Protein AF-A0A1E1WKK0-F1 (afdb_monomer)

Radius of gyration: 20.18 Å; Cα contacts (8 Å, |Δi|>4): 132; chains: 1; bounding box: 38×71×53 Å

Solvent-accessible surface area (backbone atoms only — not comparable to full-atom values): 9973 Å² total; per-residue (Å²): 138,82,83,81,74,79,74,79,71,81,71,86,68,78,73,72,74,80,74,69,97,51,77,45,79,76,70,62,62,77,66,45,58,77,47,40,82,76,34,75,66,54,49,54,43,75,71,42,84,40,42,69,54,38,50,52,48,51,50,50,52,55,52,47,46,67,51,38,72,76,66,81,48,61,71,62,44,50,54,54,39,40,48,51,25,51,52,46,68,67,39,60,88,91,36,69,63,37,56,49,51,52,53,52,40,70,70,37,66,86,48,25,59,64,31,13,53,38,33,28,51,55,48,50,62,55,64,70,53,77,64,93,44,72,70,55,45,52,53,51,54,54,51,54,55,66,40,37,70,96,30,71,39,36,45,50,13,50,58,79,39,45,68,66,49,63,74,68,108

Sequence (169 aa):
MNGLALRISSAGRRKSKNSYVFAPVDISKFIAESLVTKSSHVEIFTHSSNADEQLTILKNIVNEIATEQLCDHEDNTQALIQFLAIVFFHTEAKHPVKYFITRQITKNLNLQQAFSDSLADQINNVISVQTCLYKDYINVVSKLILCIENFPAGSAALKNIELTLAEYL

Nearest PDB structures (foldseek):
  8e0m-assembly2_E  TM=3.887E-01  e=4.738E+00  synthetic construct
  8e0m-assembly3_I  TM=3.131E-01  e=7.862E+00  synthetic construct
  6sgx-assembly1_B  TM=3.170E-01  e=9.151E+00  Mycolicibacterium smegmatis MC2 155

Secondary structure (DSSP, 8-state):
--------------------S-------HHHHHHHHTT-HHHHHHHH--SHHHHHHHHHHHHHHHHHHTTTT-HHHHHHHHHHHHHHHHHSPTT-HHHHHHHHHHHH-HHHHHHHHHHHHHHHHHHHSS---SHHHHHHHHHHHHHHHTT-HHHHHHHHTTHHHHHHH-

Mean predicted aligned error: 11.39 Å

pLDDT: mean 74.65, std 13.36, range [40.88, 89.69]

Organism: Pectinophora gossypiella (NCBI:txid13191)

Foldseek 3Di:
DDDPPPPPPPPPPPPPDPQPPDFQQAQPVVVLVVLVVQDVLSVQSNPDGGNVSNLVSLVVLLVVLVVVVVVPPVVSNLSSLLVLLSSLLSDDPPRVSVVSSLVSLVVDVVSLQSNLQSNLVVLLVQLVPQDPDPVSVVVSVVSLVSLPPVHPSSVSSCVVCVPSVVVSD

Structure (mmCIF, N/CA/C/O backbone):
data_AF-A0A1E1WKK0-F1
#
_entry.id   AF-A0A1E1WKK0-F1
#
loop_
_atom_site.group_PDB
_atom_site.id
_atom_site.type_symbol
_atom_site.label_atom_id
_atom_site.label_alt_id
_atom_site.label_comp_id
_atom_site.label_asym_id
_atom_site.label_entity_id
_atom_site.label_seq_id
_atom_site.pdbx_PDB_ins_code
_atom_site.Cartn_x
_atom_site.Cartn_y
_atom_site.Cartn_z
_atom_site.occupancy
_atom_site.B_iso_or_equiv
_atom_site.auth_seq_id
_atom_site.auth_comp_id
_atom_site.auth_asym_id
_atom_site.auth_atom_id
_atom_site.pdbx_PDB_model_num
ATOM 1 N N . MET A 1 1 ? 12.565 -53.758 -30.714 1.00 41.03 1 MET A N 1
ATOM 2 C CA . MET A 1 1 ? 12.322 -52.746 -29.664 1.00 41.03 1 MET A CA 1
ATOM 3 C C . MET A 1 1 ? 12.426 -51.374 -30.310 1.00 41.03 1 MET A C 1
ATOM 5 O O . MET A 1 1 ? 13.527 -50.875 -30.485 1.00 41.03 1 MET A O 1
ATOM 9 N N . ASN A 1 2 ? 11.297 -50.814 -30.749 1.00 42.53 2 ASN A N 1
ATOM 10 C CA . ASN A 1 2 ? 11.254 -49.513 -31.416 1.00 42.53 2 ASN A CA 1
ATOM 11 C C . ASN A 1 2 ? 10.923 -48.453 -30.366 1.00 42.53 2 ASN A C 1
ATOM 13 O O . ASN A 1 2 ? 9.799 -48.403 -29.870 1.00 42.53 2 ASN A O 1
ATOM 17 N N . GLY A 1 3 ? 11.925 -47.660 -29.990 1.00 49.38 3 GLY A N 1
ATOM 18 C CA . GLY A 1 3 ? 11.770 -46.546 -29.066 1.00 49.38 3 GLY A CA 1
ATOM 19 C C . GLY A 1 3 ? 10.862 -45.479 -29.668 1.00 49.38 3 GLY A C 1
ATOM 20 O O . GLY A 1 3 ? 11.279 -44.717 -30.537 1.00 49.38 3 GLY A O 1
ATOM 21 N N . LEU A 1 4 ? 9.618 -45.432 -29.193 1.00 54.53 4 LEU A N 1
ATOM 22 C CA . LEU A 1 4 ? 8.702 -44.311 -29.368 1.00 54.53 4 LEU A CA 1
ATOM 23 C C . LEU A 1 4 ? 9.290 -43.087 -28.656 1.00 54.53 4 LEU A C 1
ATOM 25 O O . LEU A 1 4 ? 8.989 -42.811 -27.497 1.00 54.53 4 LEU A O 1
ATOM 29 N N . ALA A 1 5 ? 10.147 -42.345 -29.353 1.00 52.31 5 ALA A N 1
ATOM 30 C CA . ALA A 1 5 ? 10.462 -40.978 -28.984 1.00 52.31 5 ALA A CA 1
ATOM 31 C C . ALA A 1 5 ? 9.196 -40.140 -29.209 1.00 52.31 5 ALA A C 1
ATOM 33 O O . ALA A 1 5 ? 8.900 -39.714 -30.326 1.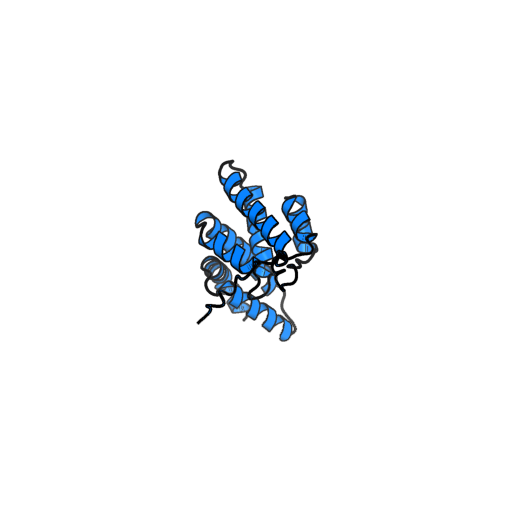00 52.31 5 ALA A O 1
ATOM 34 N N . LEU A 1 6 ? 8.426 -39.933 -28.139 1.00 49.31 6 LEU A N 1
ATOM 35 C CA . LEU A 1 6 ? 7.377 -38.921 -28.073 1.00 49.31 6 LEU A CA 1
ATOM 36 C C . LEU A 1 6 ? 8.026 -37.547 -28.283 1.00 49.31 6 LEU A C 1
ATOM 38 O O . LEU A 1 6 ? 8.438 -36.873 -27.341 1.00 49.31 6 LEU A O 1
ATOM 42 N N . ARG A 1 7 ? 8.142 -37.126 -29.545 1.00 54.06 7 ARG A N 1
ATOM 43 C CA . ARG A 1 7 ? 8.371 -35.727 -29.898 1.00 54.06 7 ARG A CA 1
ATOM 44 C C . ARG A 1 7 ? 7.133 -34.963 -29.446 1.00 54.06 7 ARG A C 1
ATOM 46 O O . ARG A 1 7 ? 6.107 -34.984 -30.119 1.00 54.06 7 ARG A O 1
ATOM 53 N N . ILE A 1 8 ? 7.236 -34.284 -28.308 1.00 57.25 8 ILE A N 1
ATOM 54 C CA . ILE A 1 8 ? 6.315 -33.209 -27.952 1.00 57.25 8 ILE A CA 1
ATOM 55 C C . ILE A 1 8 ? 6.553 -32.109 -28.987 1.00 57.25 8 ILE A C 1
ATOM 57 O O . ILE A 1 8 ? 7.422 -31.255 -28.833 1.00 57.25 8 ILE A O 1
ATOM 61 N N . SER A 1 9 ? 5.816 -32.161 -30.094 1.00 47.25 9 SER A N 1
ATOM 62 C CA . SER A 1 9 ? 5.611 -30.998 -30.939 1.00 47.25 9 SER A CA 1
ATOM 63 C C . SER A 1 9 ? 4.942 -29.953 -30.056 1.00 47.25 9 SER A C 1
ATOM 65 O O . SER A 1 9 ? 3.787 -30.126 -29.661 1.00 47.25 9 SER A O 1
ATOM 67 N N . SER A 1 10 ? 5.675 -28.900 -29.702 1.00 48.62 10 SER A N 1
ATOM 68 C CA . SER A 1 10 ? 5.129 -27.706 -29.067 1.00 48.62 10 SER A CA 1
ATOM 69 C C . SER A 1 10 ? 4.159 -27.053 -30.052 1.00 48.62 10 SER A C 1
ATOM 71 O O . SER A 1 10 ? 4.516 -26.138 -30.793 1.00 48.62 10 SER A O 1
ATOM 73 N N . ALA A 1 11 ? 2.940 -27.585 -30.113 1.00 47.81 11 ALA A N 1
ATOM 74 C CA . ALA A 1 11 ? 1.833 -26.988 -30.824 1.00 47.81 11 ALA A CA 1
ATOM 75 C C . ALA A 1 11 ? 1.655 -25.577 -30.261 1.00 47.81 11 ALA A C 1
ATOM 77 O O . ALA A 1 11 ? 1.401 -25.395 -29.068 1.00 47.81 11 ALA A O 1
ATOM 78 N N . GLY A 1 12 ? 1.857 -24.587 -31.129 1.00 49.78 12 GLY A N 1
ATOM 79 C CA . GLY A 1 12 ? 1.767 -23.162 -30.850 1.00 49.78 12 GLY A CA 1
ATOM 80 C C . GLY A 1 12 ? 0.355 -22.709 -30.493 1.00 49.78 12 GLY A C 1
ATOM 81 O O . GLY A 1 12 ? -0.244 -21.909 -31.203 1.00 49.78 12 GLY A O 1
ATOM 82 N N . ARG A 1 13 ? -0.168 -23.154 -29.350 1.00 45.25 13 ARG A N 1
ATOM 83 C CA . ARG A 1 13 ? -1.155 -22.385 -28.601 1.00 45.25 13 ARG A CA 1
ATOM 84 C C . ARG A 1 13 ? -0.368 -21.437 -27.722 1.00 45.25 13 ARG A C 1
ATOM 86 O O . ARG A 1 13 ? 0.226 -21.855 -26.731 1.00 45.25 13 ARG A O 1
ATOM 93 N N . ARG A 1 14 ? -0.350 -20.163 -28.119 1.00 48.22 14 ARG A N 1
ATOM 94 C CA . ARG A 1 14 ? -0.035 -19.041 -27.234 1.00 48.22 14 ARG A CA 1
ATOM 95 C C . ARG A 1 14 ? -0.741 -19.322 -25.908 1.00 48.22 14 ARG A C 1
ATOM 97 O O . ARG A 1 14 ? -1.963 -19.217 -25.845 1.00 48.22 14 ARG A O 1
ATOM 104 N N . LYS A 1 15 ? 0.002 -19.756 -24.886 1.00 44.03 15 LYS A N 1
ATOM 105 C CA . LYS A 1 15 ? -0.492 -19.738 -23.511 1.00 44.03 15 LYS A CA 1
ATOM 106 C C . LYS A 1 15 ? -0.887 -18.285 -23.296 1.00 44.03 15 LYS A C 1
ATOM 108 O O . LYS A 1 15 ? -0.011 -17.420 -23.358 1.00 44.03 15 LYS A O 1
ATOM 113 N N . SER A 1 16 ? -2.187 -18.001 -23.200 1.00 47.12 16 SER A N 1
ATOM 114 C CA . SER A 1 16 ? -2.630 -16.665 -22.824 1.00 47.12 16 SER A CA 1
ATOM 115 C C . SER A 1 16 ? -1.880 -16.339 -21.544 1.00 47.12 16 SER A C 1
ATOM 117 O O . SER A 1 16 ? -1.847 -17.170 -20.631 1.00 47.12 16 SER A O 1
ATOM 119 N N . LYS A 1 17 ? -1.189 -15.195 -21.523 1.00 46.88 17 LYS A N 1
ATOM 120 C CA . LYS A 1 17 ? -0.581 -14.676 -20.299 1.00 46.88 17 LYS A CA 1
ATOM 121 C C . LYS A 1 17 ? -1.629 -14.825 -19.204 1.00 46.88 17 LYS A C 1
ATOM 123 O O . LYS A 1 17 ? -2.769 -14.432 -19.430 1.00 46.88 17 LYS A O 1
ATOM 128 N N . ASN A 1 18 ? -1.263 -15.486 -18.111 1.00 40.88 18 ASN A N 1
ATOM 129 C CA . ASN A 1 18 ? -2.117 -15.650 -16.945 1.00 40.88 18 ASN A CA 1
ATOM 130 C C . ASN A 1 18 ? -2.691 -14.271 -16.603 1.00 40.88 18 ASN A C 1
ATOM 132 O O . ASN A 1 18 ? -1.949 -13.450 -16.072 1.00 40.88 18 ASN A O 1
ATOM 136 N N . SER A 1 19 ? -3.954 -13.995 -16.943 1.00 46.31 19 SER A N 1
ATOM 137 C CA . SER A 1 19 ? -4.621 -12.836 -16.370 1.00 46.31 19 SER A CA 1
ATOM 138 C C . SER A 1 19 ? -4.728 -13.177 -14.898 1.00 46.31 19 SER A C 1
ATOM 140 O O . SER A 1 19 ? -5.381 -14.159 -14.526 1.00 46.31 19 SER A O 1
ATOM 142 N N . TYR A 1 20 ? -3.983 -12.458 -14.075 1.00 53.12 20 TYR A N 1
ATOM 143 C CA . TYR A 1 20 ? -4.097 -12.559 -12.634 1.00 53.12 20 TYR A CA 1
ATOM 144 C C . TYR A 1 20 ? -5.592 -12.493 -12.278 1.00 53.12 20 TYR A C 1
ATOM 146 O O . TYR A 1 20 ? -6.290 -11.592 -12.731 1.00 53.12 20 TYR A O 1
ATOM 154 N N . VAL A 1 21 ? -6.104 -13.481 -11.531 1.00 64.75 21 VAL A N 1
ATOM 155 C CA . VAL A 1 21 ? -7.514 -13.579 -11.077 1.00 64.75 21 VAL A CA 1
ATOM 156 C C . VAL A 1 21 ? -7.777 -12.545 -9.970 1.00 64.75 21 VAL A C 1
ATOM 158 O O . VAL A 1 21 ? -8.378 -12.830 -8.944 1.00 64.75 21 VAL A O 1
ATOM 161 N N . PHE A 1 22 ? -7.221 -11.352 -10.124 1.00 65.06 22 PHE A N 1
ATOM 162 C CA . PHE A 1 22 ? -7.281 -10.275 -9.161 1.00 65.06 22 PHE A CA 1
ATOM 163 C C . PHE A 1 22 ? -8.000 -9.112 -9.830 1.00 65.06 22 PHE A C 1
ATOM 165 O O . PHE A 1 22 ? -7.647 -8.713 -10.943 1.00 65.06 22 PHE A O 1
ATOM 172 N N . ALA A 1 23 ? -9.040 -8.619 -9.163 1.00 72.12 23 ALA A N 1
ATOM 173 C CA . ALA A 1 23 ? -9.753 -7.435 -9.606 1.00 72.12 23 ALA A CA 1
ATOM 174 C C . ALA A 1 23 ? -8.804 -6.223 -9.584 1.00 72.12 23 ALA A C 1
ATOM 176 O O . ALA A 1 23 ? -7.913 -6.177 -8.734 1.00 72.12 23 ALA A O 1
ATOM 177 N N . PRO A 1 24 ? -8.959 -5.254 -10.501 1.00 76.31 24 PRO A N 1
ATOM 178 C CA . PRO A 1 24 ? -8.203 -4.010 -10.433 1.00 76.31 24 PRO A CA 1
ATOM 179 C C . PRO A 1 24 ? -8.446 -3.318 -9.086 1.00 76.31 24 PRO A C 1
ATOM 181 O O . PRO A 1 24 ? -9.542 -3.379 -8.527 1.00 76.31 24 PRO A O 1
ATOM 184 N N . VAL A 1 25 ? -7.414 -2.659 -8.565 1.00 77.75 25 VAL A N 1
ATOM 185 C CA . VAL A 1 25 ? -7.510 -1.875 -7.332 1.00 77.75 25 VAL A CA 1
ATOM 186 C C . VAL A 1 25 ? -8.401 -0.672 -7.609 1.00 77.75 25 VAL A C 1
ATOM 188 O O . VAL A 1 25 ? -8.025 0.198 -8.394 1.00 77.75 25 VAL A O 1
ATOM 191 N N . ASP A 1 26 ? -9.565 -0.639 -6.968 1.00 72.31 26 ASP A N 1
ATOM 192 C CA . ASP A 1 26 ? -10.480 0.496 -7.026 1.00 72.31 26 ASP A CA 1
ATOM 193 C C . ASP A 1 26 ? -10.138 1.479 -5.900 1.00 72.31 26 ASP A C 1
ATOM 195 O O . ASP A 1 26 ? -10.189 1.150 -4.710 1.00 72.31 26 ASP A O 1
ATOM 199 N N . ILE A 1 27 ? -9.728 2.685 -6.284 1.00 73.75 27 ILE A N 1
ATOM 200 C CA . ILE A 1 27 ? -9.431 3.776 -5.359 1.00 73.75 27 ILE A CA 1
ATOM 201 C C . ILE A 1 27 ? -10.604 4.738 -5.452 1.00 73.75 27 ILE A C 1
ATOM 203 O O . ILE A 1 27 ? -10.930 5.212 -6.539 1.00 73.75 27 ILE A O 1
ATOM 207 N N . SER A 1 28 ? -11.225 5.040 -4.307 1.00 64.56 28 SER A N 1
ATOM 208 C CA . SER A 1 28 ? -12.344 5.983 -4.238 1.00 64.56 28 SER A CA 1
ATOM 209 C C . SER A 1 28 ? -12.012 7.261 -5.015 1.00 64.56 28 SER A C 1
ATOM 211 O O . SER A 1 28 ? -10.993 7.906 -4.748 1.00 64.56 28 SER A O 1
ATOM 213 N N . LYS A 1 29 ? -12.877 7.620 -5.974 1.00 57.56 29 LYS A N 1
ATOM 214 C CA . LYS A 1 29 ? -12.673 8.730 -6.924 1.00 57.56 29 LYS A CA 1
ATOM 215 C C . LYS A 1 29 ? -12.309 10.048 -6.236 1.00 57.56 29 LYS A C 1
ATOM 217 O O . LYS A 1 29 ? -11.466 10.776 -6.739 1.00 57.56 29 LYS A O 1
ATOM 222 N N . PHE A 1 30 ? -12.841 10.283 -5.038 1.00 53.78 30 PHE A N 1
ATOM 223 C CA . PHE A 1 30 ? -12.547 11.465 -4.223 1.00 53.78 30 PHE A CA 1
ATOM 224 C C . PHE A 1 30 ? -11.071 11.594 -3.821 1.00 53.78 30 PHE A C 1
ATOM 226 O O . PHE A 1 30 ? -10.532 12.696 -3.785 1.00 53.78 30 PHE A O 1
ATOM 233 N N . ILE A 1 31 ? -10.402 10.476 -3.528 1.00 60.19 31 ILE A N 1
ATOM 234 C CA . ILE A 1 31 ? -8.981 10.469 -3.153 1.00 60.19 31 ILE A CA 1
ATOM 235 C C . ILE A 1 31 ? -8.128 10.684 -4.407 1.00 60.19 31 ILE A C 1
ATOM 237 O O . ILE A 1 31 ? -7.174 11.463 -4.395 1.00 60.19 31 ILE A O 1
ATOM 241 N N . ALA A 1 32 ? -8.518 10.043 -5.511 1.00 57.19 32 ALA A N 1
ATOM 242 C CA . ALA A 1 32 ? -7.848 10.197 -6.790 1.00 57.19 32 ALA A CA 1
ATOM 243 C C . ALA A 1 32 ? -7.945 11.625 -7.346 1.00 57.19 32 ALA A C 1
ATOM 245 O O . ALA A 1 32 ? -6.932 12.147 -7.785 1.00 57.19 32 ALA A O 1
ATOM 246 N N . GLU A 1 33 ? -9.099 12.292 -7.288 1.00 55.56 33 GLU A N 1
ATOM 247 C CA . GLU A 1 33 ? -9.304 13.639 -7.855 1.00 55.56 33 GLU A CA 1
ATOM 248 C C . GLU A 1 33 ? -8.317 14.691 -7.313 1.00 55.56 33 GLU A C 1
ATOM 250 O O . GLU A 1 33 ? -7.850 15.546 -8.067 1.00 55.56 33 GLU A O 1
ATOM 255 N N . SER A 1 34 ? -7.918 14.577 -6.040 1.00 58.75 34 SER A N 1
ATOM 256 C CA . SER A 1 34 ? -6.907 15.450 -5.417 1.00 58.75 34 SER A CA 1
ATOM 257 C C . SER A 1 34 ? -5.470 15.240 -5.928 1.00 58.75 34 SER A C 1
ATOM 259 O O . SER A 1 34 ? -4.630 16.132 -5.808 1.00 58.75 34 SER A O 1
ATOM 261 N N . LEU A 1 35 ? -5.186 14.067 -6.505 1.00 58.66 35 LEU A N 1
ATOM 262 C CA . LEU A 1 35 ? -3.870 13.654 -7.010 1.00 58.66 35 LEU A CA 1
ATOM 263 C C . LEU A 1 35 ? -3.816 13.629 -8.547 1.00 58.66 35 LEU A C 1
ATOM 265 O O . LEU A 1 35 ? -2.752 13.836 -9.126 1.00 58.66 35 LEU A O 1
ATOM 269 N N . VAL A 1 36 ? -4.960 13.435 -9.211 1.00 55.72 36 VAL A N 1
ATOM 270 C CA . VAL A 1 36 ? -5.134 13.440 -10.676 1.00 55.72 36 VAL A CA 1
ATOM 271 C C . VAL A 1 36 ? -4.718 14.780 -11.279 1.00 55.72 36 VAL A C 1
ATOM 273 O O . VAL A 1 36 ? -4.155 14.817 -12.366 1.00 55.72 36 VAL A O 1
ATOM 276 N N . THR A 1 37 ? -4.899 15.887 -10.556 1.00 53.31 37 THR A N 1
ATOM 277 C CA . THR A 1 37 ? -4.441 17.211 -11.008 1.00 53.31 37 THR A CA 1
ATOM 278 C C . THR A 1 37 ? -2.915 17.347 -11.059 1.00 53.31 37 THR A C 1
ATOM 280 O O . THR A 1 37 ? -2.424 18.301 -11.656 1.00 53.31 37 THR A O 1
ATOM 283 N N . LYS A 1 38 ? -2.162 16.418 -10.450 1.00 57.97 38 LYS A N 1
ATOM 284 C CA . LYS A 1 38 ? -0.701 16.501 -10.314 1.00 57.97 38 LYS A CA 1
ATOM 285 C C . LYS A 1 38 ? 0.072 15.538 -11.215 1.00 57.97 38 LYS A C 1
ATOM 287 O O . LYS A 1 38 ? 1.208 15.850 -11.550 1.00 57.97 38 LYS A O 1
ATOM 292 N N . SER A 1 39 ? -0.494 14.401 -11.640 1.00 61.66 39 SER A N 1
ATOM 293 C CA . SER A 1 39 ? 0.217 13.508 -12.568 1.00 61.66 39 SER A CA 1
ATOM 294 C C . SER A 1 39 ? -0.698 12.734 -13.522 1.00 61.66 39 SER A C 1
ATOM 296 O O . SER A 1 39 ? -1.708 12.145 -13.133 1.00 61.66 39 SER A O 1
ATOM 298 N N . SER A 1 40 ? -0.291 12.686 -14.796 1.00 69.12 40 SER A N 1
ATOM 299 C CA . SER A 1 40 ? -0.996 11.948 -15.858 1.00 69.12 40 SER A CA 1
ATOM 300 C C . SER A 1 40 ? -1.061 10.438 -15.585 1.00 69.12 40 SER A C 1
ATOM 302 O O . SER A 1 40 ? -2.004 9.757 -15.985 1.00 69.12 40 SER A O 1
ATOM 304 N N . HIS A 1 41 ? -0.088 9.897 -14.848 1.00 69.25 41 HIS A N 1
ATOM 305 C CA . HIS A 1 41 ? -0.020 8.479 -14.510 1.00 69.25 41 HIS A CA 1
ATOM 306 C C . HIS A 1 41 ? -1.093 8.043 -13.503 1.00 69.25 41 HIS A C 1
ATOM 308 O O . HIS A 1 41 ? -1.559 6.904 -13.578 1.00 69.25 41 HIS A O 1
ATOM 314 N N . VAL A 1 42 ? -1.525 8.937 -12.608 1.00 69.81 42 VAL A N 1
ATOM 315 C CA . VAL A 1 42 ? -2.605 8.663 -11.645 1.00 69.81 42 VAL A CA 1
ATOM 316 C C . VAL A 1 42 ? -3.950 8.531 -12.362 1.00 69.81 42 VAL A C 1
ATOM 318 O O . VAL A 1 42 ? -4.722 7.625 -12.055 1.00 69.81 42 VAL A O 1
ATOM 321 N N . GLU A 1 43 ? -4.207 9.368 -13.369 1.00 69.12 43 GLU A N 1
ATOM 322 C CA . GLU A 1 43 ? -5.432 9.299 -14.174 1.00 69.12 43 GLU A CA 1
ATOM 323 C C . GLU A 1 43 ? -5.502 8.010 -15.005 1.00 69.12 43 GLU A C 1
ATOM 325 O O . GLU A 1 43 ? -6.540 7.352 -15.073 1.00 69.12 43 GLU A O 1
ATOM 330 N N . ILE A 1 44 ? -4.379 7.586 -15.587 1.00 71.94 44 ILE A N 1
ATOM 331 C CA . ILE A 1 44 ? -4.320 6.330 -16.346 1.00 71.94 44 ILE A CA 1
ATOM 332 C C . ILE A 1 44 ? -4.513 5.126 -15.406 1.00 71.94 44 ILE A C 1
ATOM 334 O O . ILE A 1 44 ? -5.135 4.135 -15.790 1.00 71.94 44 ILE A O 1
ATOM 338 N N . PHE A 1 45 ? -4.031 5.205 -14.159 1.00 76.06 45 PHE A N 1
ATOM 339 C CA . PHE A 1 45 ? -4.229 4.148 -13.167 1.00 76.06 45 PHE A CA 1
ATOM 340 C C . PHE A 1 45 ? -5.704 3.977 -12.785 1.00 76.06 45 PHE A C 1
ATOM 342 O O . PHE A 1 45 ? -6.185 2.846 -12.728 1.00 76.06 45 PHE A O 1
ATOM 349 N N . THR A 1 46 ? -6.445 5.065 -12.568 1.00 72.25 46 THR A N 1
ATOM 350 C CA . THR A 1 4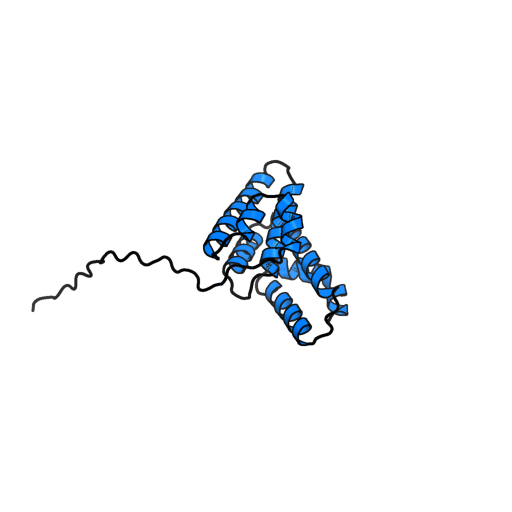6 ? -7.862 4.995 -12.161 1.00 72.25 46 THR A CA 1
ATOM 351 C C . THR A 1 46 ? -8.797 4.523 -13.270 1.00 72.25 46 THR A C 1
ATOM 353 O O . THR A 1 46 ? -9.833 3.933 -12.978 1.00 72.25 46 THR A O 1
ATOM 356 N N . HIS A 1 47 ? -8.428 4.732 -14.535 1.00 72.44 47 HIS A N 1
ATOM 357 C CA . HIS A 1 47 ? -9.197 4.264 -15.694 1.00 72.44 47 HIS A CA 1
ATOM 358 C C . HIS A 1 47 ? -8.791 2.868 -16.183 1.00 72.44 47 HIS A C 1
ATOM 360 O O . HIS A 1 47 ? -9.420 2.326 -17.095 1.00 72.44 47 HIS A O 1
ATOM 366 N N . 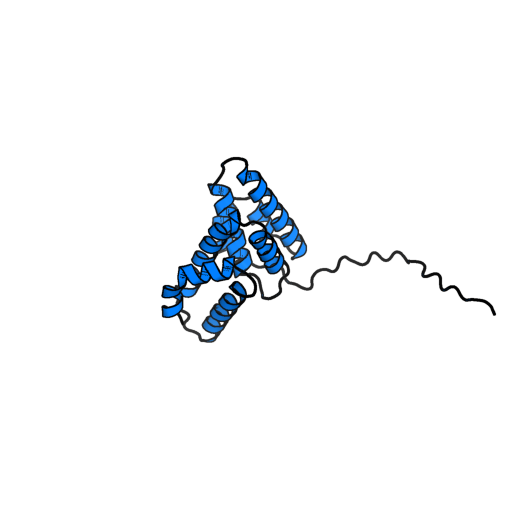SER A 1 48 ? -7.734 2.286 -15.616 1.00 74.69 48 SER A N 1
ATOM 367 C CA . SER A 1 48 ? -7.257 0.970 -16.031 1.00 74.69 48 SER A CA 1
ATOM 368 C C . SER A 1 48 ? -8.239 -0.138 -15.644 1.00 74.69 48 SER A C 1
ATOM 370 O O . SER A 1 48 ? -8.827 -0.148 -14.563 1.00 74.69 48 SER A O 1
ATOM 372 N N . SER A 1 49 ? -8.421 -1.088 -16.559 1.00 70.88 49 SER A N 1
ATOM 373 C CA . SER A 1 49 ? -9.448 -2.132 -16.433 1.00 70.88 49 SER A CA 1
ATOM 374 C C . SER A 1 49 ? -8.911 -3.433 -15.834 1.00 70.88 49 SER A C 1
ATOM 376 O O . SER A 1 49 ? -9.682 -4.275 -15.376 1.00 70.88 49 SER A O 1
ATOM 378 N N . ASN A 1 50 ? -7.583 -3.588 -15.814 1.00 79.62 50 ASN A N 1
ATOM 379 C CA . ASN A 1 50 ? -6.902 -4.821 -15.437 1.00 79.62 50 ASN A CA 1
ATOM 380 C C . ASN A 1 50 ? -5.757 -4.559 -14.446 1.00 79.62 50 ASN A C 1
ATOM 382 O O . ASN A 1 50 ? -4.995 -3.602 -14.591 1.00 79.62 50 ASN A O 1
ATOM 386 N N . ALA A 1 51 ? -5.543 -5.482 -13.504 1.00 76.56 51 ALA A N 1
ATOM 387 C CA . ALA A 1 51 ? -4.432 -5.411 -12.548 1.00 76.56 51 ALA A CA 1
ATOM 388 C C . ALA A 1 51 ? -3.038 -5.416 -13.226 1.00 76.56 51 ALA A C 1
ATOM 390 O O . ALA A 1 51 ? -2.084 -4.832 -12.711 1.00 76.56 51 ALA A O 1
ATOM 391 N N . ASP A 1 52 ? -2.906 -6.036 -14.404 1.00 75.56 52 ASP A N 1
ATOM 392 C CA . ASP A 1 52 ? -1.658 -6.036 -15.187 1.00 75.56 52 ASP A CA 1
ATOM 393 C C . ASP A 1 52 ? -1.309 -4.655 -15.767 1.00 75.56 52 ASP A C 1
ATOM 395 O O . ASP A 1 52 ? -0.133 -4.271 -15.826 1.00 75.56 52 ASP A O 1
ATOM 399 N N . GLU A 1 53 ? -2.324 -3.891 -16.176 1.00 79.81 53 GLU A N 1
ATOM 400 C CA . GLU A 1 53 ? -2.162 -2.508 -16.638 1.00 79.81 53 GLU A CA 1
ATOM 401 C C . GLU A 1 53 ? -1.728 -1.629 -15.464 1.00 79.81 53 GLU A C 1
ATOM 403 O O . GLU A 1 53 ? -0.713 -0.937 -15.559 1.00 79.81 53 GLU A O 1
ATOM 408 N N . GLN A 1 54 ? -2.403 -1.766 -14.318 1.00 82.62 54 GLN A N 1
ATOM 409 C CA . GLN A 1 54 ? -2.054 -1.088 -13.065 1.00 82.62 54 GLN A CA 1
ATOM 410 C C . GLN A 1 54 ? -0.602 -1.333 -12.650 1.00 82.62 54 GLN A C 1
ATOM 412 O O . GLN A 1 54 ? 0.124 -0.396 -12.325 1.00 82.62 54 GLN A O 1
ATOM 417 N N . LEU A 1 55 ? -0.131 -2.581 -12.713 1.00 83.00 55 LEU A N 1
ATOM 418 C CA . LEU A 1 55 ? 1.260 -2.921 -12.405 1.00 83.00 55 LEU A CA 1
ATOM 419 C C . LEU A 1 55 ? 2.260 -2.290 -13.376 1.00 83.00 55 LEU A C 1
ATOM 421 O O . LEU A 1 55 ? 3.376 -1.954 -12.980 1.00 83.00 55 LEU A O 1
ATOM 425 N N . THR A 1 56 ? 1.894 -2.161 -14.648 1.00 82.56 56 THR A N 1
ATOM 426 C CA . THR A 1 56 ? 2.752 -1.525 -15.655 1.00 82.56 56 THR A CA 1
ATOM 427 C C . THR A 1 56 ? 2.852 -0.022 -15.404 1.00 82.56 56 THR A C 1
ATOM 429 O O . THR A 1 56 ? 3.948 0.531 -15.438 1.00 82.56 56 THR A O 1
ATOM 432 N N . ILE A 1 57 ? 1.738 0.618 -15.048 1.00 82.50 57 ILE A N 1
ATOM 433 C CA . ILE A 1 57 ? 1.692 2.038 -14.685 1.00 82.50 57 ILE A CA 1
ATOM 434 C C . ILE A 1 57 ? 2.492 2.293 -13.403 1.00 82.50 57 ILE A C 1
ATOM 436 O O . ILE A 1 57 ? 3.318 3.198 -13.370 1.00 82.50 57 ILE A O 1
ATOM 440 N N . LEU A 1 58 ? 2.346 1.447 -12.380 1.00 83.94 58 LEU A N 1
ATOM 441 C CA . LEU A 1 58 ? 3.117 1.565 -11.137 1.00 83.94 58 LEU A CA 1
ATOM 442 C C . LEU A 1 58 ? 4.624 1.413 -11.357 1.00 83.94 58 LEU A C 1
ATOM 444 O O . LEU A 1 58 ? 5.411 2.070 -10.682 1.00 83.94 58 LEU A O 1
ATOM 448 N N . LYS A 1 59 ? 5.051 0.572 -12.306 1.00 85.00 59 LYS A N 1
ATOM 449 C CA . LYS A 1 59 ? 6.467 0.506 -12.701 1.00 85.00 59 LYS A CA 1
ATOM 450 C C . LYS A 1 59 ? 6.943 1.820 -13.304 1.00 85.00 59 LYS A C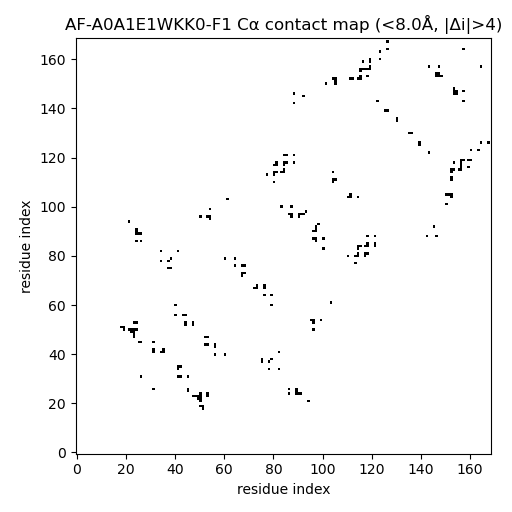 1
ATOM 452 O O . LYS A 1 59 ? 8.039 2.251 -12.967 1.00 85.00 59 LYS A O 1
ATOM 457 N N . ASN A 1 60 ? 6.135 2.438 -14.161 1.00 84.44 60 ASN A N 1
ATOM 458 C CA . ASN A 1 60 ? 6.470 3.730 -14.751 1.00 84.44 60 ASN A CA 1
ATOM 459 C C . ASN A 1 60 ? 6.577 4.811 -13.671 1.00 84.44 60 ASN A C 1
ATOM 461 O O . ASN A 1 60 ? 7.584 5.503 -13.646 1.00 84.44 60 ASN A O 1
ATOM 465 N N . ILE A 1 61 ? 5.639 4.852 -12.718 1.00 83.19 61 ILE A N 1
ATOM 466 C CA . ILE A 1 61 ? 5.675 5.780 -11.575 1.00 83.19 61 ILE A CA 1
ATOM 467 C C . ILE A 1 61 ? 6.947 5.592 -10.739 1.00 83.19 61 ILE A C 1
ATOM 469 O O . ILE A 1 61 ? 7.615 6.555 -10.390 1.00 83.19 61 ILE A O 1
ATOM 473 N N . VAL A 1 62 ? 7.331 4.351 -10.423 1.00 83.31 62 VAL A N 1
ATOM 474 C CA . VAL A 1 62 ? 8.560 4.097 -9.646 1.00 83.31 62 VAL A CA 1
ATOM 475 C C . VAL A 1 62 ? 9.817 4.505 -10.420 1.00 83.31 62 VAL A C 1
ATOM 477 O O . VAL A 1 62 ? 10.765 5.007 -9.821 1.00 83.31 62 VAL A O 1
ATOM 480 N N . ASN A 1 63 ? 9.833 4.307 -11.740 1.00 81.88 63 ASN A N 1
ATOM 481 C CA . ASN A 1 63 ? 10.939 4.759 -12.584 1.00 81.88 63 ASN A CA 1
ATOM 482 C C . ASN A 1 63 ? 11.000 6.291 -12.666 1.00 81.88 63 ASN A C 1
ATOM 484 O O . ASN A 1 63 ? 12.093 6.850 -12.668 1.00 81.88 63 ASN A O 1
ATOM 488 N N . GLU A 1 64 ? 9.849 6.957 -12.717 1.00 79.44 64 GLU A N 1
ATOM 489 C CA . GLU A 1 64 ? 9.733 8.415 -12.700 1.00 79.44 64 GLU A CA 1
ATOM 490 C C . GLU A 1 64 ? 10.245 8.980 -11.376 1.00 79.44 64 GLU A C 1
ATOM 492 O O . GLU A 1 64 ? 11.151 9.798 -11.406 1.00 79.44 64 GLU A O 1
ATOM 497 N N . ILE A 1 65 ? 9.827 8.429 -10.230 1.00 78.50 65 ILE A N 1
ATOM 498 C CA . ILE A 1 65 ? 10.372 8.784 -8.907 1.00 78.50 65 ILE A CA 1
ATOM 499 C C . ILE A 1 65 ? 11.902 8.645 -8.878 1.00 78.50 65 ILE A C 1
ATOM 501 O O . ILE A 1 65 ? 12.605 9.529 -8.397 1.00 78.50 65 ILE A O 1
ATOM 505 N N . ALA A 1 66 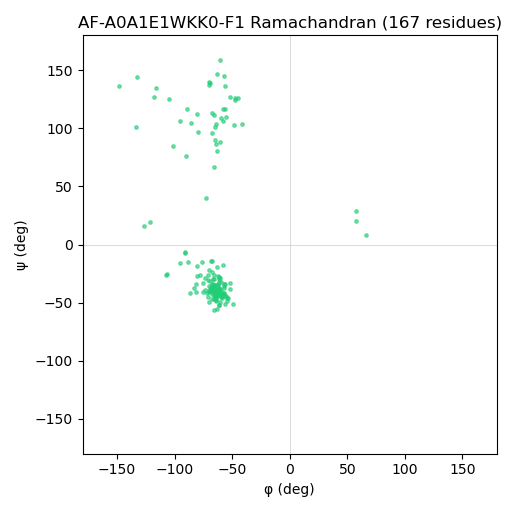? 12.441 7.541 -9.404 1.00 73.06 66 ALA A N 1
ATOM 506 C CA . ALA A 1 66 ? 13.888 7.334 -9.455 1.00 73.06 66 ALA A CA 1
ATOM 507 C C . ALA A 1 66 ? 14.610 8.331 -10.384 1.00 73.06 66 ALA A C 1
ATOM 509 O O . ALA A 1 66 ? 15.792 8.601 -10.186 1.00 73.06 66 ALA A O 1
ATOM 510 N N . THR A 1 67 ? 13.915 8.861 -11.395 1.00 68.12 67 THR A N 1
ATOM 511 C CA . THR A 1 67 ? 14.460 9.827 -12.360 1.00 68.12 67 THR A CA 1
ATOM 512 C C . THR A 1 67 ? 14.336 11.262 -11.843 1.00 68.12 67 THR A C 1
ATOM 514 O O . THR A 1 67 ? 15.289 12.024 -11.945 1.00 68.12 67 THR A O 1
ATOM 517 N N . GLU A 1 68 ? 13.206 11.629 -11.237 1.00 67.00 68 GLU A N 1
ATOM 518 C CA . GLU A 1 68 ? 12.954 12.953 -10.655 1.00 67.00 68 GLU A CA 1
ATOM 519 C C . GLU A 1 68 ? 13.839 13.235 -9.435 1.00 67.00 68 GLU A C 1
ATOM 521 O O . GLU A 1 68 ? 14.256 14.376 -9.243 1.00 67.00 68 GLU A O 1
ATOM 526 N N . GLN A 1 69 ? 14.239 12.201 -8.682 1.00 58.22 69 GLN A N 1
ATOM 527 C CA . GLN A 1 69 ? 15.269 12.311 -7.638 1.00 58.22 69 GLN A CA 1
ATOM 528 C C . GLN A 1 69 ? 16.626 12.826 -8.149 1.00 58.22 69 GLN A C 1
ATOM 530 O O . GLN A 1 69 ? 17.451 13.251 -7.346 1.00 58.22 69 GLN A O 1
ATOM 535 N N . LEU A 1 70 ? 16.881 12.788 -9.461 1.00 54.97 70 LEU A N 1
ATOM 536 C CA . LEU A 1 70 ? 18.091 13.344 -10.076 1.00 54.97 70 LEU A CA 1
ATOM 537 C C . LEU A 1 70 ? 17.924 14.813 -10.504 1.00 54.97 70 LEU A C 1
ATOM 539 O O . LEU A 1 70 ? 18.893 15.414 -10.963 1.00 54.97 70 LEU A O 1
ATOM 543 N N . CYS A 1 71 ? 16.714 15.374 -10.417 1.00 51.44 71 CYS A N 1
ATOM 544 C CA . CYS A 1 71 ? 16.356 16.670 -11.003 1.00 51.44 71 CYS A CA 1
ATOM 545 C C . CYS A 1 71 ? 15.730 17.669 -10.008 1.00 51.44 71 CYS A C 1
ATOM 547 O O . CYS A 1 71 ? 15.149 18.653 -10.454 1.00 51.44 71 CYS A O 1
ATOM 549 N N . ASP A 1 72 ? 15.852 17.446 -8.693 1.00 53.50 72 ASP A N 1
ATOM 550 C CA . ASP A 1 72 ? 15.432 18.365 -7.610 1.00 53.50 72 ASP A CA 1
ATOM 551 C C . ASP A 1 72 ? 13.938 18.785 -7.605 1.00 53.50 72 ASP A C 1
ATOM 553 O O . ASP A 1 72 ? 13.557 19.770 -6.973 1.00 53.50 72 ASP A O 1
ATOM 557 N N . HIS A 1 73 ? 13.048 18.034 -8.265 1.00 57.88 73 HIS A N 1
ATOM 558 C CA . HIS A 1 73 ? 11.597 18.274 -8.218 1.00 57.88 73 HIS A CA 1
ATOM 559 C C . HIS A 1 73 ? 10.929 17.493 -7.068 1.00 57.88 73 HIS A C 1
ATOM 561 O O . HIS A 1 73 ? 10.275 16.468 -7.276 1.00 57.88 73 HIS A O 1
ATOM 567 N N . GLU A 1 74 ? 11.089 17.988 -5.836 1.00 64.19 74 GLU A N 1
ATOM 568 C CA . GLU A 1 74 ? 10.610 17.323 -4.609 1.00 64.19 74 GLU A CA 1
ATOM 569 C C . GLU A 1 74 ? 9.071 17.203 -4.526 1.00 64.19 74 GLU A C 1
ATOM 571 O O . GLU A 1 74 ? 8.554 16.164 -4.105 1.00 64.19 74 GLU A O 1
ATOM 576 N N . ASP A 1 75 ? 8.328 18.211 -5.000 1.00 66.94 75 ASP A N 1
ATOM 577 C CA . ASP A 1 75 ? 6.862 18.278 -4.857 1.00 66.94 75 ASP A CA 1
ATOM 578 C C . ASP A 1 75 ? 6.115 17.166 -5.622 1.00 66.94 75 ASP A C 1
ATOM 580 O O . ASP A 1 75 ? 5.150 16.579 -5.116 1.00 66.94 75 ASP A O 1
ATOM 584 N N . ASN A 1 76 ? 6.562 16.844 -6.841 1.00 69.88 76 ASN A N 1
ATOM 585 C CA . ASN A 1 76 ? 5.967 15.775 -7.653 1.00 69.88 76 ASN A CA 1
ATOM 586 C C . ASN A 1 76 ? 6.310 14.398 -7.089 1.00 69.88 76 ASN A C 1
ATOM 588 O O . ASN A 1 76 ? 5.433 13.538 -6.962 1.00 69.88 76 ASN A O 1
ATOM 592 N N . THR A 1 77 ? 7.561 14.219 -6.660 1.00 73.50 77 THR A N 1
ATOM 593 C CA . THR A 1 77 ? 8.025 12.974 -6.046 1.00 73.50 77 THR A CA 1
ATOM 594 C C . THR A 1 77 ? 7.202 12.649 -4.796 1.00 73.50 77 THR A C 1
ATOM 596 O O . THR A 1 77 ? 6.759 11.511 -4.621 1.00 73.50 77 THR A O 1
ATOM 599 N N . GLN A 1 78 ? 6.918 13.649 -3.955 1.00 78.44 78 GLN A N 1
ATOM 600 C CA . GLN A 1 78 ? 6.086 13.466 -2.767 1.00 78.44 78 GLN A CA 1
ATOM 601 C C . GLN A 1 78 ? 4.641 13.079 -3.120 1.00 78.44 78 GLN A C 1
ATOM 603 O O . GLN A 1 78 ? 4.090 12.164 -2.505 1.00 78.44 78 GLN A O 1
ATOM 608 N N . ALA A 1 79 ? 4.038 13.703 -4.138 1.00 79.38 79 ALA A N 1
ATOM 609 C CA . ALA A 1 79 ? 2.690 13.354 -4.591 1.00 79.38 79 ALA A CA 1
ATOM 610 C C . ALA A 1 79 ? 2.606 11.909 -5.124 1.00 79.38 79 ALA A C 1
ATOM 612 O O . ALA A 1 79 ? 1.645 11.190 -4.835 1.00 79.38 79 ALA A O 1
ATOM 613 N N . LEU A 1 80 ? 3.626 11.451 -5.857 1.00 82.06 80 LEU A N 1
ATOM 614 C CA . LEU A 1 80 ? 3.698 10.075 -6.356 1.00 82.06 80 LEU A CA 1
ATOM 615 C C . LEU A 1 80 ? 3.888 9.061 -5.217 1.00 82.06 80 LEU A C 1
ATOM 617 O O . LEU A 1 80 ? 3.263 7.999 -5.228 1.00 82.06 80 LEU A O 1
ATOM 621 N N . ILE A 1 81 ? 4.695 9.384 -4.203 1.00 84.25 81 ILE A N 1
ATOM 622 C CA . ILE A 1 81 ? 4.861 8.538 -3.009 1.00 84.25 81 ILE A CA 1
ATOM 623 C C . ILE A 1 81 ? 3.553 8.456 -2.215 1.00 84.25 81 ILE A C 1
ATOM 625 O O . ILE A 1 81 ? 3.152 7.362 -1.806 1.00 84.25 81 ILE A O 1
ATOM 629 N N . GLN A 1 82 ? 2.852 9.579 -2.053 1.00 84.75 82 GLN A N 1
ATOM 630 C CA . GLN A 1 82 ? 1.545 9.617 -1.402 1.00 84.75 82 GLN A CA 1
ATOM 631 C C . GLN A 1 82 ? 0.533 8.740 -2.148 1.00 84.75 82 GLN A C 1
ATOM 633 O O . GLN A 1 82 ? -0.181 7.946 -1.533 1.00 84.75 82 GLN A O 1
ATOM 638 N N . PHE A 1 83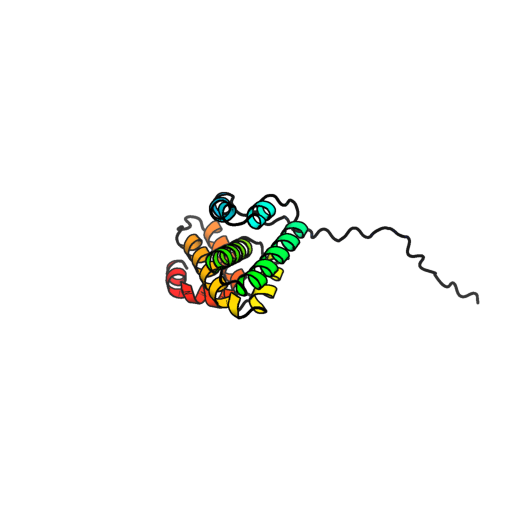 ? 0.523 8.814 -3.481 1.00 83.75 83 PHE A N 1
ATOM 639 C CA . PHE A 1 83 ? -0.297 7.940 -4.311 1.00 83.75 83 PHE A CA 1
ATOM 640 C C . PHE A 1 83 ? 0.046 6.457 -4.104 1.00 83.75 83 PHE A C 1
ATOM 642 O O . PHE A 1 83 ? -0.857 5.643 -3.907 1.00 83.75 83 PHE A O 1
ATOM 649 N N . LEU A 1 84 ? 1.332 6.091 -4.072 1.00 85.62 84 LEU A N 1
ATOM 650 C CA . LEU A 1 84 ? 1.752 4.714 -3.793 1.00 85.62 84 LEU A CA 1
ATOM 651 C C . LEU A 1 84 ? 1.271 4.229 -2.417 1.00 85.62 84 LEU A C 1
ATOM 653 O O . LEU A 1 84 ? 0.842 3.079 -2.300 1.00 85.62 84 LEU A O 1
ATOM 657 N N . ALA A 1 85 ? 1.317 5.081 -1.390 1.00 86.25 85 ALA A N 1
ATOM 658 C CA . ALA A 1 85 ? 0.835 4.747 -0.051 1.00 86.25 85 ALA A CA 1
ATOM 659 C C . ALA A 1 85 ? -0.686 4.510 -0.028 1.00 86.25 85 ALA A C 1
ATOM 661 O O . ALA A 1 85 ? -1.149 3.526 0.553 1.00 86.25 85 ALA A O 1
ATOM 662 N N . ILE A 1 86 ? -1.457 5.344 -0.732 1.00 85.44 86 ILE A N 1
ATOM 663 C CA . ILE A 1 86 ? -2.910 5.182 -0.898 1.00 85.44 86 ILE A CA 1
ATOM 664 C C . ILE A 1 86 ? -3.223 3.869 -1.614 1.00 85.44 86 ILE A C 1
ATOM 666 O O . ILE A 1 86 ? -3.993 3.052 -1.104 1.00 85.44 86 ILE A O 1
ATOM 670 N N . VAL A 1 87 ? -2.592 3.624 -2.767 1.00 86.44 87 VAL A N 1
ATOM 671 C CA . VAL A 1 87 ? -2.773 2.381 -3.529 1.00 86.44 87 VAL A CA 1
ATOM 672 C C . VAL A 1 87 ? -2.480 1.186 -2.623 1.00 86.44 87 VAL A C 1
ATOM 674 O O . VAL A 1 87 ? -3.294 0.269 -2.528 1.00 86.44 87 VAL A O 1
ATOM 677 N N . PHE A 1 88 ? -1.358 1.203 -1.901 1.00 88.00 88 PHE A N 1
ATOM 678 C CA . PHE A 1 88 ? -0.962 0.132 -0.989 1.00 88.00 88 PHE A CA 1
ATOM 679 C C . PHE A 1 88 ? -1.989 -0.134 0.121 1.00 88.00 88 PHE A C 1
ATOM 681 O O . PHE A 1 88 ? -2.282 -1.296 0.425 1.00 88.00 88 PHE A O 1
ATOM 688 N N . PHE A 1 89 ? -2.540 0.927 0.713 1.00 86.00 89 PHE A N 1
ATOM 689 C CA . PHE A 1 89 ? -3.506 0.829 1.802 1.00 86.00 89 PHE A CA 1
ATOM 690 C C . PHE A 1 89 ? -4.862 0.275 1.338 1.00 86.00 89 PHE A C 1
ATOM 692 O O . PHE A 1 89 ? -5.466 -0.556 2.019 1.00 86.00 89 PHE A O 1
ATOM 699 N N . HIS A 1 90 ? -5.330 0.693 0.159 1.00 83.25 90 HIS A N 1
ATOM 700 C CA . HIS A 1 90 ? -6.612 0.250 -0.399 1.00 83.25 90 HIS A CA 1
ATOM 701 C C . HIS A 1 90 ? -6.555 -1.123 -1.073 1.00 83.25 90 HIS A C 1
ATOM 703 O O . HIS A 1 90 ? -7.589 -1.766 -1.243 1.00 83.25 90 HIS A O 1
ATOM 709 N N . THR A 1 91 ? -5.362 -1.595 -1.420 1.00 84.50 91 THR A N 1
ATOM 710 C CA . THR A 1 91 ? -5.180 -2.890 -2.070 1.00 84.50 91 THR A CA 1
ATOM 711 C C . THR A 1 91 ? -5.462 -4.062 -1.115 1.00 84.50 91 THR A C 1
ATOM 713 O O . THR A 1 91 ? -5.001 -4.084 0.031 1.00 84.50 91 THR A O 1
ATOM 716 N N . GLU A 1 92 ? -6.163 -5.084 -1.616 1.00 79.31 92 GLU A N 1
ATOM 717 C CA . GLU A 1 92 ? -6.475 -6.312 -0.878 1.00 79.31 92 GLU A CA 1
ATOM 718 C C . GLU A 1 92 ? -5.236 -7.106 -0.424 1.00 79.31 92 GLU A C 1
ATOM 720 O O . GLU A 1 92 ? -4.135 -7.021 -0.988 1.00 79.31 92 GLU A O 1
ATOM 725 N N . ALA A 1 93 ? -5.437 -7.948 0.594 1.00 72.19 93 ALA A N 1
ATOM 726 C CA . ALA A 1 93 ? -4.438 -8.919 1.023 1.00 72.19 93 ALA A CA 1
ATOM 727 C C . ALA A 1 93 ? -4.035 -9.829 -0.150 1.00 72.19 93 ALA A C 1
ATOM 729 O O . ALA A 1 93 ? -4.884 -10.336 -0.878 1.00 72.19 93 ALA A O 1
ATOM 730 N N . LYS A 1 94 ? -2.730 -10.082 -0.300 1.00 80.38 94 LYS A N 1
ATOM 731 C CA . LYS A 1 94 ? -2.139 -10.946 -1.342 1.00 80.38 94 LYS A CA 1
ATOM 732 C C . LYS A 1 94 ? -2.263 -10.447 -2.790 1.00 80.38 94 LYS A C 1
ATOM 734 O O . LYS A 1 94 ? -1.879 -11.169 -3.711 1.00 80.38 94 LYS A O 1
ATOM 739 N N . HIS A 1 95 ? -2.736 -9.226 -3.014 1.00 82.50 95 HIS A N 1
ATOM 740 C CA . HIS A 1 95 ? -2.804 -8.665 -4.357 1.00 82.50 95 HIS A CA 1
ATOM 741 C C . HIS A 1 95 ? -1.392 -8.358 -4.908 1.00 82.50 95 HIS A C 1
ATOM 743 O O . HIS A 1 95 ? -0.542 -7.829 -4.177 1.00 82.50 95 HIS A O 1
ATOM 749 N N . PRO A 1 96 ? -1.110 -8.621 -6.199 1.00 83.81 96 PRO A N 1
ATOM 750 C CA . PRO A 1 96 ? 0.224 -8.430 -6.775 1.00 83.81 96 PRO A CA 1
ATOM 751 C C . PRO A 1 96 ? 0.713 -6.973 -6.731 1.00 83.81 96 PRO A C 1
ATOM 753 O O . PRO A 1 96 ? 1.913 -6.746 -6.590 1.00 83.81 96 PRO A O 1
ATOM 756 N N . VAL A 1 97 ? -0.194 -5.989 -6.786 1.00 85.56 97 VAL A N 1
ATOM 757 C CA . VAL A 1 97 ? 0.137 -4.558 -6.606 1.00 85.56 97 VAL A CA 1
ATOM 758 C C . VAL A 1 97 ? 0.764 -4.296 -5.239 1.00 85.56 97 VAL A C 1
ATOM 760 O O . VAL A 1 97 ? 1.794 -3.630 -5.163 1.00 85.56 97 VAL A O 1
ATOM 763 N N . LYS A 1 98 ? 0.207 -4.876 -4.169 1.00 86.56 98 LYS A N 1
ATOM 764 C CA . LYS A 1 98 ? 0.715 -4.675 -2.809 1.00 86.56 98 LYS A CA 1
ATOM 765 C C . LYS A 1 98 ? 2.130 -5.228 -2.678 1.00 86.56 98 LYS A C 1
ATOM 767 O O . LYS A 1 98 ? 3.033 -4.504 -2.277 1.00 86.56 98 LYS A O 1
ATOM 772 N N . TYR A 1 99 ? 2.351 -6.459 -3.145 1.00 86.94 99 TYR A N 1
ATOM 773 C CA . TYR A 1 99 ? 3.684 -7.072 -3.178 1.00 86.94 99 TYR A CA 1
ATOM 774 C C . TYR A 1 99 ? 4.685 -6.297 -4.034 1.00 86.94 99 TYR A C 1
ATOM 776 O O . TYR A 1 99 ? 5.862 -6.208 -3.679 1.00 86.94 99 TYR A O 1
ATOM 784 N N . PHE A 1 100 ? 4.241 -5.751 -5.169 1.00 88.44 100 PHE A N 1
ATOM 785 C CA . PHE A 1 100 ? 5.083 -4.913 -6.008 1.00 88.44 100 PHE A CA 1
ATOM 786 C C . PHE A 1 100 ? 5.545 -3.672 -5.239 1.00 88.44 100 PHE A C 1
ATOM 788 O O . PHE A 1 100 ? 6.751 -3.447 -5.153 1.00 88.44 100 PHE A O 1
ATOM 795 N N . ILE A 1 101 ? 4.619 -2.928 -4.628 1.00 88.25 101 ILE A N 1
ATOM 796 C CA . ILE A 1 101 ? 4.934 -1.719 -3.855 1.00 88.25 101 ILE A CA 1
ATOM 797 C C . ILE A 1 101 ? 5.850 -2.060 -2.676 1.00 88.25 101 ILE A C 1
ATOM 799 O O . ILE A 1 101 ? 6.916 -1.460 -2.561 1.00 88.25 101 ILE A O 1
ATOM 803 N N . THR A 1 102 ? 5.518 -3.084 -1.878 1.00 89.00 102 THR A N 1
ATOM 804 C CA . THR A 1 102 ? 6.377 -3.580 -0.788 1.00 89.00 102 THR A CA 1
ATOM 805 C C . THR A 1 102 ? 7.799 -3.813 -1.285 1.00 89.00 102 THR A C 1
ATOM 807 O O . THR A 1 102 ? 8.748 -3.274 -0.728 1.00 89.00 102 THR A O 1
ATOM 810 N N . ARG A 1 103 ? 7.967 -4.554 -2.388 1.00 88.81 103 ARG A N 1
ATOM 811 C CA . ARG A 1 103 ? 9.293 -4.869 -2.931 1.00 88.81 103 ARG A CA 1
ATOM 812 C C . ARG A 1 103 ? 10.061 -3.626 -3.377 1.00 88.81 103 ARG A C 1
ATOM 814 O O . ARG A 1 103 ? 11.274 -3.592 -3.185 1.00 88.81 103 ARG A O 1
ATOM 821 N N . GLN A 1 104 ? 9.401 -2.654 -4.006 1.00 88.69 104 GLN A N 1
ATOM 822 C CA . GLN A 1 104 ? 10.074 -1.441 -4.481 1.00 88.69 104 GLN A CA 1
ATOM 823 C C . GLN A 1 104 ? 10.491 -0.538 -3.320 1.00 88.69 104 GLN A C 1
ATOM 825 O O . GLN A 1 104 ? 11.643 -0.117 -3.262 1.00 88.69 104 GLN A O 1
ATOM 830 N N . ILE A 1 105 ? 9.603 -0.321 -2.350 1.00 87.94 105 ILE A N 1
ATOM 831 C CA . ILE A 1 105 ? 9.897 0.496 -1.168 1.00 87.94 105 ILE A CA 1
ATOM 832 C C . ILE A 1 105 ? 10.969 -0.168 -0.294 1.00 87.94 105 ILE A C 1
ATOM 834 O O . ILE A 1 105 ? 11.914 0.486 0.138 1.00 87.94 105 ILE A O 1
ATOM 838 N N . THR A 1 106 ? 10.915 -1.489 -0.093 1.00 86.56 106 THR A N 1
ATOM 839 C CA . THR A 1 106 ? 11.953 -2.199 0.672 1.00 86.56 106 THR A CA 1
ATOM 840 C C . THR A 1 106 ? 13.334 -2.101 0.016 1.00 86.56 106 THR A C 1
ATOM 842 O O . THR A 1 106 ? 14.334 -2.016 0.723 1.00 86.56 106 THR A O 1
ATOM 845 N N . LYS A 1 107 ? 13.416 -2.085 -1.320 1.00 86.69 107 LYS A N 1
ATOM 846 C CA . LYS A 1 107 ? 14.695 -1.943 -2.036 1.00 86.69 107 LYS A CA 1
ATOM 847 C C . LYS A 1 107 ? 15.248 -0.519 -2.019 1.00 86.69 107 LYS A C 1
ATOM 849 O O . LYS A 1 107 ? 16.463 -0.352 -2.010 1.00 86.69 107 LYS A O 1
ATOM 854 N N . ASN A 1 108 ? 14.374 0.482 -2.019 1.00 84.19 108 ASN A N 1
ATOM 855 C CA . ASN A 1 108 ? 14.751 1.886 -2.111 1.00 84.19 108 ASN A CA 1
ATOM 856 C C . ASN A 1 108 ? 14.686 2.536 -0.726 1.00 84.19 108 ASN A C 1
ATOM 858 O O . ASN A 1 108 ? 13.681 3.147 -0.372 1.00 84.19 108 ASN A O 1
ATOM 862 N N . LEU A 1 109 ? 15.768 2.414 0.054 1.00 82.56 109 LEU A N 1
ATOM 863 C CA . LEU A 1 109 ? 15.849 2.930 1.432 1.00 82.56 109 LEU A CA 1
ATOM 864 C C . LEU A 1 109 ? 15.452 4.412 1.540 1.00 82.56 109 LEU A C 1
ATOM 866 O O . LEU A 1 109 ? 14.727 4.783 2.458 1.00 82.56 109 LEU A O 1
ATOM 870 N N . ASN A 1 110 ? 15.836 5.228 0.557 1.00 82.88 110 ASN A N 1
ATOM 871 C CA . ASN A 1 110 ? 15.529 6.662 0.519 1.00 82.88 110 ASN A CA 1
ATOM 872 C C . ASN A 1 110 ? 14.020 6.957 0.450 1.00 82.88 110 ASN A C 1
ATOM 874 O O . ASN A 1 110 ? 13.577 8.005 0.903 1.00 82.88 110 ASN A O 1
ATOM 878 N N . LEU A 1 111 ? 13.223 6.038 -0.104 1.00 82.88 111 LEU A N 1
ATOM 879 C CA . LEU A 1 111 ? 11.772 6.194 -0.225 1.00 82.88 111 LEU A CA 1
ATOM 880 C C . LEU A 1 111 ? 11.024 5.683 1.008 1.00 82.88 111 LEU A C 1
ATOM 882 O O . LEU A 1 111 ? 9.845 5.987 1.166 1.00 82.88 111 LEU A O 1
ATOM 886 N N . GLN A 1 112 ? 11.676 4.899 1.874 1.00 86.81 112 GLN A N 1
ATOM 887 C CA . GLN A 1 112 ? 10.999 4.237 2.989 1.00 86.81 112 GLN A CA 1
ATOM 888 C C . GLN A 1 112 ? 10.414 5.233 3.975 1.00 86.81 112 GLN A C 1
ATOM 890 O O . GLN A 1 112 ? 9.275 5.043 4.388 1.00 86.81 112 GLN A O 1
ATOM 895 N N . GLN A 1 113 ? 11.157 6.284 4.325 1.00 86.44 113 GLN A N 1
ATOM 896 C CA . GLN A 1 113 ? 10.686 7.269 5.294 1.00 86.44 113 GLN A CA 1
ATOM 897 C C . GLN A 1 113 ? 9.478 8.042 4.752 1.00 86.44 113 GLN A C 1
ATOM 899 O O . GLN A 1 113 ? 8.398 7.948 5.322 1.00 86.44 113 GLN A O 1
ATOM 904 N N . ALA A 1 114 ? 9.618 8.679 3.584 1.00 86.94 114 ALA A N 1
ATOM 905 C CA . ALA A 1 114 ? 8.536 9.435 2.948 1.00 86.94 114 ALA A CA 1
ATOM 906 C C . ALA A 1 114 ? 7.278 8.582 2.692 1.00 86.94 114 ALA A C 1
ATOM 908 O O . ALA A 1 114 ? 6.148 9.048 2.853 1.00 86.94 114 ALA A O 1
ATOM 909 N N . PHE A 1 115 ? 7.464 7.310 2.325 1.00 88.88 115 PHE A N 1
ATOM 910 C CA . PHE A 1 115 ? 6.361 6.365 2.181 1.00 88.88 115 PHE A CA 1
ATOM 911 C C . PHE A 1 115 ? 5.707 6.032 3.527 1.00 88.88 115 PHE A C 1
ATOM 913 O O . PHE A 1 115 ? 4.483 5.963 3.602 1.00 88.88 115 PHE A O 1
ATOM 920 N N . SER A 1 116 ? 6.501 5.818 4.581 1.00 89.69 116 SER A N 1
ATOM 921 C CA . SER A 1 116 ? 5.994 5.520 5.928 1.00 89.69 116 SER A CA 1
ATOM 922 C C . SER A 1 116 ? 5.170 6.680 6.472 1.00 89.69 116 SER A C 1
ATOM 924 O O . SER A 1 116 ? 4.089 6.453 7.005 1.00 89.69 116 SER A O 1
ATOM 926 N N . ASP A 1 117 ? 5.643 7.910 6.278 1.00 88.62 117 ASP A N 1
ATOM 927 C CA . ASP A 1 117 ? 4.947 9.124 6.706 1.00 88.62 117 ASP A CA 1
ATOM 928 C C . ASP A 1 117 ? 3.626 9.290 5.939 1.00 88.62 117 ASP A C 1
ATOM 930 O O . ASP A 1 117 ? 2.565 9.440 6.540 1.00 88.62 117 ASP A O 1
ATOM 934 N N . SER A 1 118 ? 3.652 9.105 4.614 1.00 88.31 118 SER A N 1
ATOM 935 C CA . SER A 1 118 ? 2.431 9.140 3.795 1.00 88.31 118 SER A CA 1
ATOM 936 C C . SER A 1 118 ? 1.428 8.048 4.181 1.00 88.31 118 SER A C 1
ATOM 938 O O . SER A 1 118 ? 0.218 8.272 4.164 1.00 88.31 118 SER A O 1
ATOM 940 N N . LEU A 1 119 ? 1.905 6.845 4.515 1.00 88.12 119 LEU A N 1
ATOM 941 C CA . LEU A 1 119 ? 1.052 5.744 4.958 1.00 88.12 119 LEU A CA 1
ATOM 942 C C . LEU A 1 119 ? 0.463 6.014 6.348 1.00 88.12 119 LEU A C 1
ATOM 944 O O . LEU A 1 119 ? -0.706 5.707 6.572 1.00 88.12 119 LEU A O 1
ATOM 948 N N . ALA A 1 120 ? 1.241 6.605 7.257 1.00 87.38 120 ALA A N 1
ATOM 949 C CA . ALA A 1 120 ? 0.780 7.021 8.578 1.00 87.38 120 ALA A CA 1
ATOM 950 C C . ALA A 1 120 ? -0.372 8.031 8.472 1.00 87.38 120 ALA A C 1
ATOM 952 O O . A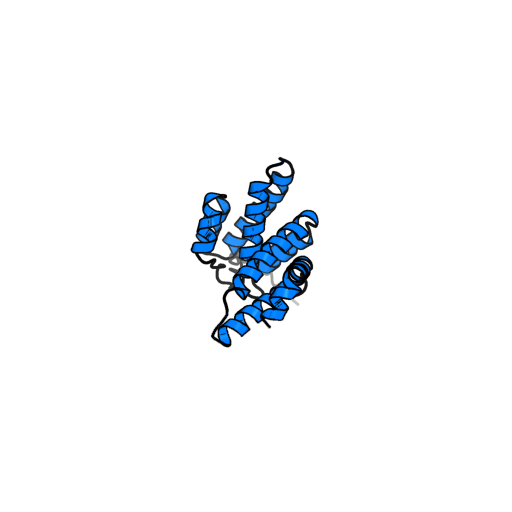LA A 1 120 ? -1.399 7.849 9.126 1.00 87.38 120 ALA A O 1
ATOM 953 N N . ASP A 1 121 ? -0.257 9.021 7.584 1.00 87.62 121 ASP A N 1
ATOM 954 C CA . ASP A 1 121 ? -1.325 9.991 7.321 1.00 87.62 121 ASP A CA 1
ATOM 955 C C . ASP A 1 121 ? -2.604 9.317 6.811 1.00 87.62 121 ASP A C 1
ATOM 957 O O . ASP A 1 121 ? -3.704 9.617 7.279 1.00 87.62 121 ASP A O 1
ATOM 961 N N . GLN A 1 122 ? -2.479 8.360 5.884 1.00 85.44 122 GLN A N 1
ATOM 962 C CA . GLN A 1 122 ? -3.638 7.606 5.398 1.00 85.44 122 GLN A CA 1
ATOM 963 C C . GLN A 1 122 ? -4.300 6.789 6.507 1.00 85.44 122 GLN A C 1
ATOM 965 O O . GLN A 1 122 ? -5.528 6.746 6.585 1.00 85.44 122 GLN A O 1
ATOM 970 N N . ILE A 1 123 ? -3.512 6.167 7.385 1.00 86.06 123 ILE A N 1
ATOM 971 C CA . ILE A 1 123 ? -4.064 5.423 8.515 1.00 86.06 123 ILE A CA 1
ATOM 972 C C . ILE A 1 123 ? -4.769 6.373 9.488 1.00 86.06 123 ILE A C 1
ATOM 974 O O . ILE A 1 123 ? -5.907 6.096 9.864 1.00 86.06 123 ILE A O 1
ATOM 978 N N . ASN A 1 124 ? -4.144 7.497 9.849 1.00 85.50 124 ASN A N 1
ATOM 979 C CA . ASN A 1 124 ? -4.734 8.520 10.717 1.00 85.50 124 ASN A CA 1
ATOM 980 C C . ASN A 1 124 ? -6.080 9.022 10.176 1.00 85.50 124 ASN A C 1
ATOM 982 O O . ASN A 1 124 ? -7.061 9.114 10.917 1.00 85.50 124 ASN A O 1
ATOM 986 N N . ASN A 1 125 ? -6.166 9.280 8.870 1.00 84.00 125 ASN A N 1
ATOM 987 C CA . ASN A 1 125 ? -7.414 9.684 8.221 1.00 84.00 125 ASN A CA 1
ATOM 988 C C . ASN A 1 125 ? -8.512 8.619 8.329 1.00 84.00 125 ASN A C 1
ATOM 990 O O . ASN A 1 125 ? -9.689 8.950 8.408 1.00 84.00 125 ASN A O 1
ATOM 994 N N . VAL A 1 126 ? -8.147 7.339 8.350 1.00 82.31 126 VAL A N 1
ATOM 995 C CA . VAL A 1 126 ? -9.111 6.238 8.452 1.00 82.31 126 VAL A CA 1
ATOM 996 C C . VAL A 1 126 ? -9.560 6.005 9.894 1.00 82.31 126 VAL A C 1
ATOM 998 O O . VAL A 1 126 ? -10.748 5.788 10.113 1.00 82.31 126 VAL A O 1
ATOM 1001 N N . ILE A 1 127 ? -8.654 6.072 10.873 1.00 84.31 127 ILE A N 1
ATOM 1002 C CA . ILE A 1 127 ? -8.989 5.845 12.294 1.00 84.31 127 ILE A CA 1
ATOM 1003 C C . ILE A 1 127 ? -9.677 7.052 12.945 1.00 84.31 127 ILE A C 1
ATOM 1005 O O . ILE A 1 127 ? -10.452 6.883 13.882 1.00 84.31 127 ILE A O 1
ATOM 1009 N N . SER A 1 128 ? -9.442 8.267 12.438 1.00 81.00 128 SER A N 1
ATOM 1010 C CA . SER A 1 128 ? -10.127 9.483 12.908 1.00 81.00 128 SER A CA 1
ATOM 1011 C C . SER A 1 128 ? -11.620 9.493 12.573 1.00 81.00 128 SER A C 1
ATOM 1013 O O . SER A 1 128 ? -12.410 10.137 13.267 1.00 81.00 128 SER A O 1
ATOM 1015 N N . VAL A 1 129 ? -12.039 8.745 11.548 1.00 77.00 129 VAL A N 1
ATOM 1016 C CA . VAL A 1 129 ? -13.453 8.502 11.265 1.00 77.00 129 VAL A CA 1
ATOM 1017 C C . VAL A 1 129 ? -13.940 7.411 12.213 1.00 77.00 129 VAL A C 1
ATOM 1019 O O . VAL A 1 129 ? -13.755 6.218 11.975 1.00 77.00 129 VAL A O 1
ATOM 1022 N N . GLN A 1 130 ? -14.563 7.824 13.315 1.00 66.31 130 GLN A N 1
ATOM 1023 C CA . GLN A 1 130 ? -15.048 6.902 14.335 1.00 66.31 130 GLN A CA 1
ATOM 1024 C C . GLN A 1 130 ? -16.040 5.892 13.734 1.00 66.31 130 GLN A C 1
ATOM 1026 O O . GLN A 1 130 ? -17.107 6.245 13.230 1.00 66.31 130 GLN A O 1
ATOM 1031 N N . THR A 1 131 ? -15.677 4.610 13.770 1.00 71.88 131 THR A N 1
ATOM 1032 C CA . THR A 1 131 ? -16.497 3.529 13.217 1.00 71.88 131 THR A CA 1
ATOM 1033 C C . THR A 1 131 ? -17.603 3.153 14.199 1.00 71.88 131 THR A C 1
ATOM 1035 O O . THR A 1 131 ? -17.331 2.577 15.249 1.00 71.88 131 THR A O 1
ATOM 1038 N N . CYS A 1 132 ? -18.862 3.428 13.855 1.00 66.81 132 CYS A N 1
ATOM 1039 C CA . CYS A 1 132 ? -20.015 3.082 14.699 1.00 66.81 132 CYS A CA 1
ATOM 1040 C C . CYS A 1 132 ? -20.391 1.588 14.648 1.00 66.81 132 CYS A C 1
ATOM 1042 O O . CYS A 1 132 ? -21.163 1.117 15.483 1.00 66.81 132 CYS A O 1
ATOM 1044 N N . LEU A 1 133 ? -19.887 0.841 13.658 1.00 80.88 133 LEU A N 1
ATOM 1045 C CA . LEU A 1 133 ? -20.215 -0.566 13.431 1.00 80.88 133 LEU A CA 1
ATOM 1046 C C . LEU A 1 133 ? -18.983 -1.459 13.613 1.00 80.88 133 LEU A C 1
ATOM 1048 O O . LEU A 1 133 ? -17.925 -1.217 13.035 1.00 80.88 133 LEU A O 1
ATOM 1052 N N . TYR A 1 134 ? -19.157 -2.569 14.333 1.00 80.81 134 TYR A N 1
ATOM 1053 C CA . TYR A 1 134 ? -18.098 -3.557 14.586 1.00 80.81 134 TYR A CA 1
ATOM 1054 C C . TYR A 1 134 ? -17.473 -4.136 13.304 1.00 80.81 134 TYR A C 1
ATOM 1056 O O . TYR A 1 134 ? -16.278 -4.416 13.249 1.00 80.81 134 TYR A O 1
ATOM 1064 N N . LYS A 1 135 ? -18.273 -4.286 12.241 1.00 80.88 135 LYS A N 1
ATOM 1065 C CA . LYS A 1 135 ? -17.792 -4.764 10.938 1.00 80.88 135 LYS A CA 1
ATOM 1066 C C . LYS A 1 135 ? -16.763 -3.810 10.325 1.00 80.88 135 LYS A C 1
ATOM 1068 O O . LYS A 1 135 ? -15.777 -4.268 9.754 1.00 80.88 135 LYS A O 1
ATOM 1073 N N . ASP A 1 136 ? -16.980 -2.507 10.465 1.00 78.38 136 ASP A N 1
ATOM 1074 C CA . ASP A 1 136 ? -16.083 -1.489 9.921 1.00 78.38 136 ASP A CA 1
ATOM 1075 C C . ASP A 1 136 ? -14.796 -1.417 10.741 1.00 78.38 136 ASP A C 1
ATOM 1077 O O .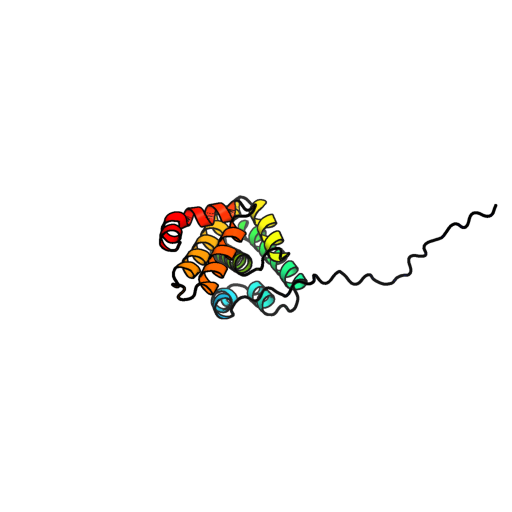 ASP A 1 136 ? -13.712 -1.387 10.163 1.00 78.38 136 ASP A O 1
ATOM 1081 N N . TYR A 1 137 ? -14.904 -1.544 12.066 1.00 81.31 137 TYR A N 1
ATOM 1082 C CA . TYR A 1 137 ? -13.752 -1.687 12.957 1.00 81.31 137 TYR A CA 1
ATOM 1083 C C . TYR A 1 137 ? -12.866 -2.887 12.574 1.00 81.31 137 TYR A C 1
ATOM 1085 O O . TYR A 1 137 ? -11.670 -2.717 12.340 1.00 81.31 137 TYR A O 1
ATOM 1093 N N . ILE A 1 138 ? -13.437 -4.093 12.410 1.00 84.00 138 ILE A N 1
ATOM 1094 C CA . ILE A 1 138 ? -12.667 -5.277 11.972 1.00 84.00 138 ILE A CA 1
ATOM 1095 C C . ILE A 1 138 ? -11.971 -5.018 10.636 1.00 84.00 138 ILE A C 1
ATOM 1097 O O . ILE A 1 138 ? -10.816 -5.412 10.458 1.00 84.00 138 ILE A O 1
ATOM 1101 N N . ASN A 1 139 ? -12.660 -4.385 9.685 1.00 82.12 139 ASN A N 1
ATOM 1102 C CA . ASN A 1 139 ? -12.091 -4.098 8.372 1.00 82.12 139 ASN A CA 1
ATOM 1103 C C . ASN A 1 139 ? -10.878 -3.167 8.477 1.00 82.12 139 ASN A C 1
ATOM 1105 O O . ASN A 1 139 ? -9.870 -3.412 7.813 1.00 82.12 139 ASN A O 1
ATOM 1109 N N . VAL A 1 140 ? -10.956 -2.131 9.318 1.00 82.69 140 VAL A N 1
ATOM 1110 C CA . VAL A 1 140 ? -9.838 -1.216 9.578 1.00 82.69 140 VAL A CA 1
ATOM 1111 C C . VAL A 1 140 ? -8.683 -1.972 10.227 1.00 82.69 140 VAL A C 1
ATOM 1113 O O . VAL A 1 140 ? -7.600 -2.019 9.648 1.00 82.69 140 VAL A O 1
ATOM 1116 N N . VAL A 1 141 ? -8.913 -2.658 11.350 1.00 83.50 141 VAL A N 1
ATOM 1117 C CA . VAL A 1 141 ? -7.867 -3.406 12.072 1.00 83.50 141 VAL A CA 1
ATOM 1118 C C . VAL A 1 141 ? -7.192 -4.450 11.176 1.00 83.50 141 VAL A C 1
ATOM 1120 O O . VAL A 1 141 ? -5.965 -4.559 11.156 1.00 83.50 141 VAL A O 1
ATOM 1123 N N . SER A 1 142 ? -7.966 -5.167 10.358 1.00 83.56 142 SER A N 1
ATOM 1124 C CA . SER A 1 142 ? -7.426 -6.142 9.402 1.00 83.56 142 SER A CA 1
ATOM 1125 C C . SER A 1 142 ? -6.505 -5.484 8.369 1.00 83.56 142 SER A C 1
ATOM 1127 O O . SER A 1 142 ? -5.449 -6.029 8.052 1.00 83.56 142 SER A O 1
ATOM 1129 N N . LYS A 1 143 ? -6.852 -4.290 7.865 1.00 83.62 143 LYS A N 1
ATOM 1130 C CA . LYS A 1 143 ? -5.986 -3.523 6.952 1.00 83.62 143 LYS A CA 1
ATOM 1131 C C . LYS A 1 143 ? -4.696 -3.062 7.626 1.00 83.62 143 LYS A C 1
ATOM 1133 O O . LYS A 1 143 ? -3.648 -3.109 6.982 1.00 83.62 143 LYS A O 1
ATOM 1138 N N . LEU A 1 144 ? -4.751 -2.669 8.900 1.00 85.19 144 LEU A N 1
ATOM 1139 C CA . LEU A 1 144 ? -3.568 -2.255 9.663 1.00 85.19 144 LEU A CA 1
ATOM 1140 C C . LEU A 1 144 ? -2.573 -3.401 9.832 1.00 85.19 144 LEU A C 1
ATOM 1142 O O . LEU A 1 144 ? -1.392 -3.233 9.539 1.00 85.19 144 LEU A O 1
ATOM 1146 N N . ILE A 1 145 ? -3.050 -4.593 10.202 1.00 82.81 145 ILE A N 1
ATOM 1147 C CA . ILE A 1 145 ? -2.197 -5.785 10.337 1.00 82.81 145 ILE A CA 1
ATOM 1148 C C . ILE A 1 145 ? -1.478 -6.090 9.013 1.00 82.81 145 ILE A C 1
ATOM 1150 O O . ILE A 1 145 ? -0.272 -6.339 8.994 1.00 82.81 145 ILE A O 1
ATOM 1154 N N . LEU A 1 146 ? -2.190 -5.978 7.887 1.00 82.00 146 LEU A N 1
ATOM 1155 C CA . LEU A 1 146 ? -1.633 -6.188 6.546 1.00 82.00 146 LEU A CA 1
ATOM 1156 C C . LEU A 1 146 ? -0.619 -5.118 6.115 1.00 82.00 146 LEU A C 1
ATOM 1158 O O . LEU A 1 146 ? 0.060 -5.303 5.105 1.00 82.00 146 LEU A O 1
ATOM 1162 N N . CYS A 1 147 ? -0.543 -3.985 6.815 1.00 80.00 147 CYS A N 1
ATOM 1163 C CA . CYS A 1 147 ? 0.497 -2.987 6.583 1.00 80.00 147 CYS A CA 1
ATOM 1164 C C . CYS A 1 147 ? 1.813 -3.372 7.274 1.00 80.00 147 CYS A C 1
ATOM 1166 O O . CYS A 1 147 ? 2.868 -3.008 6.770 1.00 80.00 147 CYS A O 1
ATOM 1168 N N . ILE A 1 148 ? 1.776 -4.139 8.369 1.00 81.25 148 ILE A N 1
ATOM 1169 C CA . ILE A 1 148 ? 2.973 -4.554 9.126 1.00 81.25 148 ILE A CA 1
ATOM 1170 C C . ILE A 1 148 ? 3.640 -5.783 8.504 1.00 81.25 148 ILE A C 1
ATOM 1172 O O . ILE A 1 148 ? 4.866 -5.908 8.523 1.00 81.25 148 ILE A O 1
ATOM 1176 N N . GLU A 1 149 ? 2.839 -6.722 7.994 1.00 75.12 149 GLU A N 1
ATOM 1177 C CA . GLU A 1 149 ? 3.297 -8.073 7.663 1.00 75.12 149 GLU A CA 1
ATOM 1178 C C . GLU A 1 149 ? 4.463 -8.071 6.654 1.00 75.12 149 GLU A C 1
ATOM 1180 O O . GLU A 1 149 ? 4.292 -7.834 5.458 1.00 75.12 149 GLU A O 1
ATOM 1185 N N . ASN A 1 150 ? 5.669 -8.371 7.153 1.00 71.62 150 ASN A N 1
ATOM 1186 C CA . ASN A 1 150 ? 6.926 -8.410 6.396 1.00 71.62 150 ASN A CA 1
ATOM 1187 C C . ASN A 1 150 ? 7.296 -7.091 5.689 1.00 71.62 150 ASN A C 1
ATOM 1189 O O . ASN A 1 150 ? 7.987 -7.112 4.667 1.00 71.62 150 ASN A O 1
ATOM 1193 N N . PHE A 1 151 ? 6.868 -5.944 6.228 1.00 85.56 151 PHE A N 1
ATOM 1194 C CA . PHE A 1 151 ? 7.111 -4.642 5.613 1.00 85.56 151 PHE A CA 1
ATOM 1195 C C . PHE A 1 151 ? 7.619 -3.590 6.621 1.00 85.56 151 PHE A C 1
ATOM 1197 O O . PHE A 1 151 ? 6.826 -2.998 7.355 1.00 85.56 151 PHE A O 1
ATOM 1204 N N . PRO A 1 152 ? 8.940 -3.304 6.642 1.00 84.38 152 PRO A N 1
ATOM 1205 C CA . PRO A 1 152 ? 9.548 -2.379 7.606 1.00 84.38 152 PRO A CA 1
ATOM 1206 C C . PRO A 1 152 ? 8.956 -0.966 7.585 1.00 84.38 152 PRO A C 1
ATOM 1208 O O . PRO A 1 152 ? 8.690 -0.405 8.643 1.00 84.38 152 PRO A O 1
ATOM 1211 N N . ALA A 1 153 ? 8.691 -0.415 6.396 1.00 85.44 153 ALA A N 1
ATOM 1212 C CA . ALA A 1 153 ? 8.091 0.913 6.256 1.00 85.44 153 ALA A CA 1
ATOM 1213 C C . ALA A 1 153 ? 6.653 0.959 6.806 1.00 85.44 153 ALA A C 1
ATOM 1215 O O . ALA A 1 153 ? 6.248 1.928 7.437 1.00 85.44 153 ALA A O 1
ATOM 1216 N N . GLY A 1 154 ? 5.885 -0.124 6.666 1.00 84.00 154 GLY A N 1
ATOM 1217 C CA . GLY A 1 154 ? 4.560 -0.206 7.280 1.00 84.00 154 GLY A CA 1
ATOM 1218 C C . GLY A 1 154 ? 4.604 -0.330 8.804 1.00 84.00 154 GLY A C 1
ATOM 1219 O O . GLY A 1 154 ? 3.786 0.277 9.491 1.00 84.00 154 GLY A O 1
ATOM 1220 N N . SER A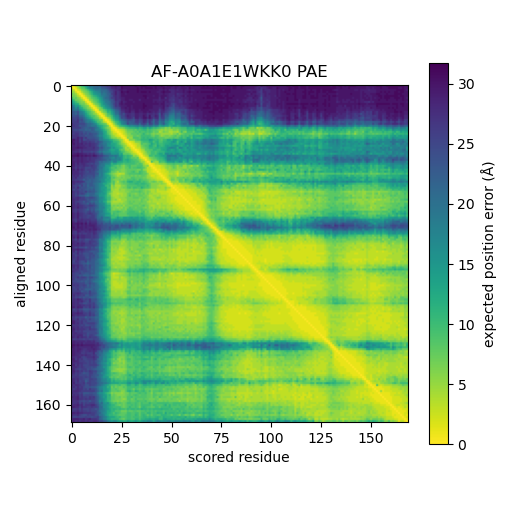 1 155 ? 5.600 -1.035 9.351 1.00 86.25 155 SER A N 1
ATOM 1221 C CA . SER A 1 155 ? 5.847 -1.034 10.799 1.00 86.25 155 SER A CA 1
ATOM 1222 C C . SER A 1 155 ? 6.243 0.352 11.314 1.00 86.25 155 SER A C 1
ATOM 1224 O O . SER A 1 155 ? 5.818 0.730 12.403 1.00 86.25 155 SER A O 1
ATOM 1226 N N . ALA A 1 156 ? 7.050 1.102 10.558 1.00 87.00 156 ALA A N 1
ATOM 1227 C CA . ALA A 1 156 ? 7.424 2.470 10.905 1.00 87.00 156 ALA A CA 1
ATOM 1228 C C . ALA A 1 156 ? 6.209 3.411 10.863 1.00 87.00 156 ALA A C 1
ATOM 1230 O O . ALA A 1 156 ? 5.998 4.167 11.807 1.00 87.00 156 ALA A O 1
ATOM 1231 N N . ALA A 1 157 ? 5.359 3.290 9.838 1.00 85.69 157 ALA A N 1
ATOM 1232 C CA . ALA A 1 157 ? 4.125 4.065 9.720 1.00 85.69 157 ALA A CA 1
ATOM 1233 C C . ALA A 1 157 ? 3.207 3.887 10.938 1.00 85.69 157 ALA A C 1
ATOM 1235 O O . ALA A 1 157 ? 2.711 4.867 11.481 1.00 85.69 157 ALA A O 1
ATOM 1236 N N . LEU A 1 158 ? 3.022 2.650 11.411 1.00 86.25 158 LEU A N 1
ATOM 1237 C CA . LEU A 1 158 ? 2.205 2.373 12.598 1.00 86.25 158 LEU A CA 1
ATOM 1238 C C . LEU A 1 158 ? 2.837 2.866 13.898 1.00 86.25 158 LEU A C 1
ATOM 1240 O O . LEU A 1 158 ? 2.121 3.284 14.802 1.00 86.25 158 LEU A O 1
ATOM 1244 N N . LYS A 1 159 ? 4.169 2.867 13.979 1.00 87.56 159 LYS A N 1
ATOM 1245 C CA . LYS A 1 159 ? 4.883 3.451 15.114 1.00 87.56 159 LYS A CA 1
ATOM 1246 C C . LYS A 1 159 ? 4.691 4.970 15.184 1.00 87.56 159 LYS A C 1
ATOM 1248 O O . LYS A 1 159 ? 4.519 5.505 16.271 1.00 87.56 159 LYS A O 1
ATOM 1253 N N . ASN A 1 160 ? 4.654 5.655 14.039 1.00 85.50 160 ASN A N 1
ATOM 1254 C CA . ASN A 1 160 ? 4.420 7.104 13.982 1.00 85.50 160 ASN A CA 1
ATOM 1255 C C . ASN A 1 160 ? 3.038 7.520 14.521 1.00 85.50 160 ASN A C 1
ATOM 1257 O O . ASN A 1 160 ? 2.840 8.682 14.863 1.00 85.50 160 ASN A O 1
ATOM 1261 N N . ILE A 1 161 ? 2.093 6.583 14.604 1.00 85.56 161 ILE A N 1
ATOM 1262 C CA . ILE A 1 161 ? 0.704 6.818 15.021 1.00 85.56 161 ILE A CA 1
ATOM 1263 C C . ILE A 1 161 ? 0.324 5.980 16.244 1.00 85.56 161 ILE A C 1
ATOM 1265 O O . ILE A 1 161 ? -0.850 5.745 16.502 1.00 85.56 161 ILE A O 1
ATOM 1269 N N . GLU A 1 162 ? 1.309 5.489 16.997 1.00 84.88 162 GLU A N 1
ATOM 1270 C CA . GLU A 1 162 ? 1.078 4.537 18.089 1.00 84.88 162 GLU A CA 1
ATOM 1271 C C . GLU A 1 162 ? 0.100 5.066 19.149 1.00 84.88 162 GLU A C 1
ATOM 1273 O O . GLU A 1 162 ? -0.725 4.310 19.655 1.00 84.88 162 GLU A O 1
ATOM 1278 N N . LEU A 1 163 ? 0.142 6.373 19.431 1.00 83.06 163 LEU A N 1
ATOM 1279 C CA . LEU A 1 163 ? -0.748 7.029 20.391 1.00 83.06 163 LEU A CA 1
ATOM 1280 C C . LEU A 1 163 ? -2.189 7.109 19.878 1.00 83.06 163 LEU A C 1
ATOM 1282 O O . LEU A 1 163 ? -3.108 6.695 20.577 1.00 83.06 163 LEU A O 1
ATOM 1286 N N . THR A 1 164 ? -2.391 7.586 18.647 1.00 82.19 164 THR A N 1
ATOM 1287 C CA . THR A 1 164 ? -3.733 7.698 18.048 1.00 82.19 164 THR A CA 1
ATOM 1288 C C . THR A 1 164 ? -4.345 6.323 17.797 1.00 82.19 164 THR A C 1
ATOM 1290 O O . THR A 1 164 ? -5.547 6.129 17.960 1.00 82.19 164 THR A O 1
ATOM 1293 N N . LEU A 1 165 ? -3.518 5.334 17.459 1.00 81.69 165 LEU A N 1
ATOM 1294 C CA . LEU A 1 165 ? -3.943 3.950 17.321 1.00 81.69 165 LEU A CA 1
ATOM 1295 C C . LEU A 1 165 ? -4.365 3.340 18.664 1.00 81.69 165 LEU A C 1
ATOM 1297 O O . LEU A 1 165 ? -5.350 2.608 18.706 1.00 81.69 165 LEU A O 1
ATOM 1301 N N . ALA A 1 166 ? -3.645 3.640 19.747 1.00 82.31 166 ALA A N 1
ATOM 1302 C CA . ALA A 1 166 ? -3.996 3.178 21.087 1.00 82.31 166 ALA A CA 1
ATOM 1303 C C . ALA A 1 166 ? -5.314 3.783 21.598 1.00 82.31 166 ALA A C 1
ATOM 1305 O O . ALA A 1 166 ? -6.013 3.132 22.362 1.00 82.31 166 ALA A O 1
ATOM 1306 N N . GLU A 1 167 ? -5.667 5.000 21.176 1.00 82.38 167 GLU A N 1
ATOM 1307 C CA . GLU A 1 167 ? -6.971 5.609 21.479 1.00 82.38 167 GLU A CA 1
ATOM 1308 C C . GLU A 1 167 ? -8.122 4.991 20.670 1.00 82.38 167 GLU A C 1
ATOM 1310 O O . GLU A 1 167 ? -9.269 4.994 21.118 1.00 82.38 167 GLU A O 1
ATOM 1315 N N . TYR A 1 168 ? -7.827 4.478 19.473 1.00 78.81 168 TYR A N 1
ATOM 1316 C CA . TYR A 1 168 ? -8.815 3.870 18.582 1.00 78.81 168 TYR A CA 1
ATOM 1317 C C . TYR A 1 168 ? -9.148 2.407 18.932 1.00 78.81 168 TYR A C 1
ATOM 1319 O O . TYR A 1 168 ? -10.279 1.970 18.699 1.00 78.81 168 TYR A O 1
ATOM 1327 N N . LEU A 1 169 ? -8.165 1.640 19.424 1.00 77.06 169 LEU A N 1
ATOM 1328 C CA . LEU A 1 169 ? -8.280 0.202 19.724 1.00 77.06 169 LEU A CA 1
ATOM 1329 C C . LEU A 1 169 ? -8.888 -0.084 21.100 1.00 77.06 169 LEU A C 1
ATOM 1331 O O . LEU A 1 169 ? -9.732 -1.011 21.135 1.00 77.06 169 LEU A O 1
#

=== Feature glossary ===
Reading guide. The protein is described through the following features:

Foldseek 3Di. A 3Di character summarizes, for each residue, the relative orientation of the Cα frame of its nearest spatial neighbor. Because it encodes fold topology rather than chemistry, 3Di alignments detect remote structural similarity that sequence alignment misses.

Contact-map, Ramachandran, and PAE plots. Plot images: a contact map (which residues are close in 3D, as an N×N binary image), a Ramachandran scatter (backbone torsion angles, revealing secondary-structure composition at a glance), and — for AlphaFold structures — a PAE heatmap (pairwise prediction confidence).

Radius of gyration, Cα contacts, bounding box. Radius of gyration (Rg) is the root-mean-square distance of Cα atoms from their centroid — a single number for overall size and compactness. A globular domain of N residues has Rg ≈ 2.2·N^0.38 Å; an extended or disordered chain has a much larger Rg. The Cα contact count is the number of residue pairs whose Cα atoms are within 8 Å and are more than four positions apart in sequence — a standard proxy for tertiary packing density. The bounding box is the smallest axis-aligned box enclosing all Cα atoms.

Secondary structure (8-state, DSSP). Eight-state secondary structure (DSSP): H is the canonical α-helix, G the tighter 3₁₀-helix, I the wider π-helix; E/B are β-structure, T and S are turns and bends, and '-' is everything else. DSSP derives these from the pattern of main-chain N–H···O=C hydrogen bonds, not from the sequence.

B-factor. B-factor (Debye–Waller factor) reflects atomic displacement in the crystal lattice. It is an experimental observable (units Å²), not a prediction; low values mean the atom is pinned down, high values mean it moves or is heterogeneous across the crystal.

pLDDT. pLDDT is the predicted lDDT-Cα score: AlphaFold's confidence that the local environment of each residue (all inter-atomic distances within 15 Å) is correctly placed. It is a per-residue number between 0 and 100, with higher meaning more reliable.

Nearest PDB structures. Nearest PDB neighbors are the top structural matches found by Foldseek when searching this structure against the entire Protein Data Bank. Each hit reports a TM-score (0 to 1; >0.5 almost always implies the same fold) and an E-value. These are *structural* homologs — they may share no detectable sequence similarity.

Solvent-accessible surface area. Accessible surface area quantifies burial. A residue with SASA near zero is packed into the hydrophobic core; one with SASA >100 Å² sits on the surface. Computed here via the Shrake–Rupley numerical algorithm with a 1.4 Å probe.

Rendered structure images. Structure images are PyMOL renders from six orthogonal camera directions. Cartoon representation draws helices as coils and strands as arrows; sticks shows the backbone as bonds; surface shows the solvent-excluded envelope. Rainbow coloring maps sequence position to hue (blue→red, N→C); chain coloring assigns a distinct color per polypeptide.

Backbone torsions (φ/ψ). φ (phi) and ψ (psi) are the two rotatable backbone dihedrals per residue: φ is the C(i-1)–N–Cα–C torsion, ψ is the N–Cα–C–N(i+1) torsion, both in degrees on (−180°, 180°]. α-helical residues cluster near (−60°, −45°); β-strand residues near (−120°, +130°). A Ramachandran plot is simply a scatter of (φ, ψ) for every residue.

Predicted aligned error. Predicted Aligned Error (PAE) is an AlphaFold confidence matrix: entry (i, j) is the expected error in the position of residue j, in ångströms, when the prediction is superimposed on the true structure at residue i. Low PAE within a block of residues means that block is internally rigid and well-predicted; high PAE between two blocks means their relative placement is uncertain even if each block individually is confident.

mmCIF coordinates. Structure coordinates are given as an mmCIF _atom_site loop: one row per atom with element, residue name, chain id, sequence number, and x/y/z position in Å. Only the four main-chain atoms per residue are included here; side chains are omitted to keep the record compact.

InterPro / GO / CATH / organism. Database cross-references. InterPro integrates a dozen domain/family signature databases into unified entries with residue-range hits. GO terms attach function/process/location labels with evidence codes. CATH codes position the fold in a four-level structural taxonomy. Organism is the NCBI-taxonomy species name.

Secondary structure (3-state, P-SEA). SS3 is a coarse helix/strand/coil call (letters a/b/c) made by the P-SEA algorithm from inter-Cα distances and dihedrals. It is less detailed than DSSP but needs only Cα positions.

Sequence. Sequence gives the chain of amino acids in standard one-letter code (A=alanine, C=cysteine, …, Y=tyrosine), read N→C. It is the only feature that is directly encoded by the gene; all structural features are derived from the folded form of this sequence.